Protein AF-A0A2D6XJ42-F1 (afdb_monomer)

Sequence (208 aa):
VGSDSIPLHRYNFSQRNNGSLYSVARRMRYHIQGSTLRINPKPSTNDTITVWYVPSPKKFLEKTVTAITRGSSTMWTVGENHGFVVGDTITGTGFLPAADYDVDQTISAVGAATVTTDLDSSGLSDPTTFGSVESRFNFFSGWDSFVIVTAATDCLVKEEADITALTMEKEQLRARITAVSEMRDLGEPVTVTDVSSYYTGFNYFNYL

pLDDT: mean 79.21, std 16.3, range [38.97, 97.38]

Secondary structure (DSSP, 8-state):
------PPEEP-GGGGGGGGG--SGGG-EEEEETTEEEEESPPPTT--------PPPPPP-EEE--EEE-SSSEEEE--TT----TT-EEEEE--BS-GGG-SEEEEEEE-SSEEEES---TTSPPPSB--EEEE----TTSHHHHHHHHHHHHHHHHTT---HHHHHHHHHHHHHHHHHHHTTSTTS-S------------------

Nearest PDB structures (foldseek):
  7sol-assembly2_C  TM=8.141E-01  e=7.356E-04  Homo sapiens
  4nnj-assembly1_C  TM=7.845E-01  e=6.726E-03  Saccharomyces cerevisiae S288C
  7pvn-assembly2_B  TM=8.077E-01  e=1.520E-02  Homo sapiens
  6zhu-assembly2_E  TM=4.832E-01  e=2.976E-03  Saccharomyces cerevisiae
  7k5j-assembly6_U  TM=4.739E-01  e=5.648E-03  Saccharomyces cerevisiae S288C

Radius of gyration: 27.59 Å; Cα contacts (8 Å, |Δi|>4): 269; chains: 1; bounding box: 68×49×84 Å

Foldseek 3Di:
DDPDDADAAADDPVCVVVLVVPPDPNSKHWDDDPPDIDIGPDDDPPDDDDDDDDDDWDDKFKFWFDDWDAAQKIKTQGAAPRVDDFQWWKAFDDFPPFCVRRDIWGFHDDDRRMTITNDHCVVTDHGPDTTMIITDGPDPQCVVVLVVLVVVLVVCVVVVHDSVVSVVVNVVSVVSVVVVVVVVPPNDDPDDDDDPDDDDDDDDDDDD

Solvent-accessible surface area (backbone atoms only — not comparable to full-atom values): 12933 Å² total; per-residue (Å²): 131,85,87,77,81,76,86,70,46,75,63,56,78,90,48,64,87,49,55,88,76,34,87,47,79,90,54,29,24,33,45,77,58,90,97,39,82,46,53,45,43,75,76,57,97,84,61,84,83,88,81,90,80,80,80,77,84,77,77,83,41,75,34,59,38,79,47,76,46,71,24,79,37,27,35,38,30,44,47,66,85,62,81,78,53,66,70,42,45,32,28,35,40,75,29,32,88,34,53,86,55,49,40,83,34,40,27,72,40,68,58,71,34,34,40,28,26,62,42,64,33,67,88,54,74,84,54,82,37,73,24,33,42,33,51,55,89,81,49,82,77,58,52,50,59,46,52,52,44,48,54,52,44,59,51,35,58,74,69,72,47,93,49,67,71,51,54,52,50,42,50,53,47,49,52,53,43,49,58,59,50,57,72,65,63,74,81,63,84,91,74,87,78,84,84,88,81,87,87,84,74,90,75,92,75,90,79,135

Mean predicted aligned error: 15.43 Å

Structure (mmCIF, N/CA/C/O backbone):
data_AF-A0A2D6XJ42-F1
#
_entry.id   AF-A0A2D6XJ42-F1
#
loop_
_atom_site.group_PDB
_atom_site.id
_atom_site.type_symbol
_atom_site.label_atom_id
_atom_site.label_alt_id
_atom_site.label_comp_id
_atom_site.label_asym_id
_atom_site.label_entity_id
_atom_site.label_seq_id
_atom_site.pdbx_PDB_ins_code
_atom_site.Cartn_x
_atom_site.Cartn_y
_atom_site.Cartn_z
_atom_site.occupancy
_atom_site.B_iso_or_equiv
_atom_site.auth_seq_id
_atom_site.auth_comp_id
_atom_site.auth_asym_id
_atom_site.auth_atom_id
_atom_site.pdbx_PDB_model_num
ATOM 1 N N . VAL A 1 1 ? 35.082 -1.885 -13.153 1.00 38.97 1 VAL A N 1
ATOM 2 C CA . VAL A 1 1 ? 34.369 -1.855 -14.450 1.00 38.97 1 VAL A CA 1
ATOM 3 C C . VAL A 1 1 ? 33.050 -1.159 -14.186 1.00 38.97 1 VAL A C 1
ATOM 5 O O . VAL A 1 1 ? 32.301 -1.662 -13.360 1.00 38.97 1 VAL A O 1
ATOM 8 N N . GLY A 1 2 ? 32.860 0.050 -14.720 1.00 45.53 2 GLY A N 1
ATOM 9 C CA . GLY A 1 2 ? 31.681 0.871 -14.432 1.00 45.53 2 GLY A CA 1
ATOM 10 C C . GLY A 1 2 ? 30.416 0.159 -14.894 1.00 45.53 2 GLY A C 1
ATOM 11 O O . GLY A 1 2 ? 30.344 -0.302 -16.032 1.00 45.53 2 GLY A O 1
ATOM 12 N N . SER A 1 3 ? 29.457 -0.004 -13.990 1.00 55.59 3 SER A N 1
ATOM 13 C CA . SER A 1 3 ? 28.131 -0.542 -14.279 1.00 55.59 3 SER A CA 1
ATOM 14 C C . SER A 1 3 ? 27.299 0.529 -14.985 1.00 55.59 3 SER A C 1
ATOM 16 O O . SER A 1 3 ? 26.382 1.104 -14.398 1.00 55.59 3 SER A O 1
ATOM 18 N N . ASP A 1 4 ? 27.663 0.837 -16.227 1.00 67.88 4 ASP A N 1
ATOM 19 C CA . ASP A 1 4 ? 26.951 1.814 -17.044 1.00 67.88 4 ASP A CA 1
ATOM 20 C C . ASP A 1 4 ? 25.588 1.230 -17.433 1.00 67.88 4 ASP A C 1
ATOM 22 O O . ASP A 1 4 ? 25.479 0.327 -18.266 1.00 67.88 4 ASP A O 1
ATOM 26 N N . SER A 1 5 ? 24.533 1.726 -16.788 1.00 72.81 5 SER A N 1
ATOM 27 C CA . SER A 1 5 ? 23.154 1.402 -17.154 1.00 72.81 5 SER A CA 1
ATOM 28 C C . SER A 1 5 ? 22.807 2.099 -18.468 1.00 72.81 5 SER A C 1
ATOM 30 O O . SER A 1 5 ? 23.017 3.301 -18.611 1.00 72.81 5 SER A O 1
ATOM 32 N N . ILE A 1 6 ? 22.272 1.355 -19.436 1.00 77.94 6 ILE A N 1
ATOM 33 C CA . ILE A 1 6 ? 21.886 1.896 -20.745 1.00 77.94 6 ILE A CA 1
ATOM 34 C C . ILE A 1 6 ? 20.357 2.008 -20.791 1.00 77.94 6 ILE A C 1
ATOM 36 O O . ILE A 1 6 ? 19.685 0.989 -20.597 1.00 77.94 6 ILE A O 1
ATOM 40 N N . PRO A 1 7 ? 19.779 3.192 -21.071 1.00 82.31 7 PRO A N 1
ATOM 41 C CA . PRO A 1 7 ? 18.335 3.326 -21.201 1.00 82.31 7 PRO A CA 1
ATOM 42 C C . PRO A 1 7 ? 17.834 2.539 -22.417 1.00 82.31 7 PRO A C 1
ATOM 44 O O . PRO A 1 7 ? 18.385 2.623 -23.517 1.00 82.31 7 PRO A O 1
ATOM 47 N N . LEU A 1 8 ? 16.770 1.758 -22.225 1.00 82.50 8 LEU A N 1
ATOM 48 C CA . LEU A 1 8 ? 16.124 1.023 -23.310 1.00 82.50 8 LEU A CA 1
ATOM 49 C C . LEU A 1 8 ? 15.053 1.883 -23.975 1.00 82.50 8 LEU A C 1
ATOM 51 O O . LEU A 1 8 ? 14.265 2.547 -23.309 1.00 82.50 8 LEU A O 1
ATOM 55 N N . HIS A 1 9 ? 14.962 1.803 -25.301 1.00 83.31 9 HIS A N 1
ATOM 56 C CA . HIS A 1 9 ? 13.904 2.482 -26.046 1.00 83.31 9 HIS A CA 1
ATOM 57 C C . HIS A 1 9 ? 12.661 1.603 -26.195 1.00 83.31 9 HIS A C 1
ATOM 59 O O . HIS A 1 9 ? 12.741 0.371 -26.267 1.00 83.31 9 HIS A O 1
ATOM 65 N N . ARG A 1 10 ? 11.498 2.245 -26.323 1.00 83.94 10 ARG A N 1
ATOM 66 C CA . ARG A 1 10 ? 10.246 1.554 -26.630 1.00 83.94 10 ARG A CA 1
ATOM 67 C C . ARG A 1 10 ? 10.283 0.975 -28.049 1.00 83.94 10 ARG A C 1
ATOM 69 O O . ARG A 1 10 ? 10.791 1.592 -28.982 1.00 83.94 10 ARG A O 1
ATOM 76 N N . TYR A 1 11 ? 9.728 -0.217 -28.215 1.00 82.06 11 TYR A N 1
ATOM 77 C CA . TYR A 1 11 ? 9.582 -0.885 -29.503 1.00 82.06 11 TYR A CA 1
ATOM 78 C C . TYR A 1 11 ? 8.591 -0.146 -30.417 1.00 82.06 11 TYR A C 1
ATOM 80 O O . TYR A 1 11 ? 7.488 0.198 -29.987 1.00 82.06 11 TYR A O 1
ATOM 88 N N . ASN A 1 12 ? 8.957 0.024 -31.692 1.00 78.69 12 ASN A N 1
ATOM 89 C CA . ASN A 1 12 ? 8.083 0.547 -32.743 1.00 78.69 12 ASN A CA 1
ATOM 90 C C . ASN A 1 12 ? 7.715 -0.569 -33.738 1.00 78.69 12 ASN A C 1
ATOM 92 O O . ASN A 1 12 ? 8.566 -1.366 -34.133 1.00 78.69 12 ASN A O 1
ATOM 96 N N . PHE A 1 13 ? 6.453 -0.617 -34.172 1.00 69.62 13 PHE A N 1
ATOM 97 C CA . PHE A 1 13 ? 5.953 -1.627 -35.109 1.00 69.62 13 PHE A CA 1
ATOM 98 C C . PHE A 1 13 ? 6.659 -1.578 -36.474 1.00 69.62 13 PHE A C 1
ATOM 100 O O . PHE A 1 13 ? 6.844 -2.617 -37.105 1.00 69.62 13 PHE A O 1
ATOM 107 N N . SER A 1 14 ? 7.145 -0.405 -36.898 1.00 74.81 14 SER A N 1
ATOM 108 C CA . SER A 1 14 ? 7.956 -0.261 -38.119 1.00 74.81 14 SER A CA 1
ATOM 109 C C . SER A 1 14 ? 9.277 -1.046 -38.077 1.00 74.81 14 SER A C 1
ATOM 111 O O . SER A 1 14 ? 9.853 -1.344 -39.118 1.00 74.81 14 SER A O 1
ATOM 113 N N . GLN A 1 15 ? 9.745 -1.441 -36.887 1.00 68.75 15 GLN A N 1
ATOM 114 C CA . GLN A 1 15 ? 10.995 -2.176 -36.668 1.00 68.75 15 GLN A CA 1
ATOM 115 C C . GLN A 1 15 ? 10.785 -3.696 -36.555 1.00 68.75 15 GLN A C 1
ATOM 117 O O . GLN A 1 15 ? 11.699 -4.420 -36.160 1.00 68.75 15 GLN A O 1
ATOM 122 N N . ARG A 1 16 ? 9.596 -4.208 -36.912 1.00 64.38 16 ARG A N 1
ATOM 123 C CA . ARG A 1 16 ? 9.224 -5.630 -36.779 1.00 64.38 16 ARG A CA 1
ATOM 124 C C . ARG A 1 16 ? 10.217 -6.598 -37.418 1.00 64.38 16 ARG A C 1
ATOM 126 O O . ARG A 1 16 ? 10.537 -7.608 -36.799 1.00 64.38 16 ARG A O 1
ATOM 133 N N . ASN A 1 17 ? 10.757 -6.252 -38.583 1.00 65.44 17 ASN A N 1
ATOM 134 C CA . ASN A 1 17 ? 11.708 -7.098 -39.312 1.00 65.44 17 ASN A CA 1
ATOM 135 C C . ASN A 1 17 ? 13.172 -6.875 -38.902 1.00 65.44 17 ASN A C 1
ATOM 137 O O . ASN A 1 17 ? 14.062 -7.547 -39.407 1.00 65.44 17 ASN A O 1
ATOM 141 N N . ASN A 1 18 ? 13.431 -5.951 -37.975 1.00 63.25 18 ASN A N 1
ATOM 142 C CA . ASN A 1 18 ? 14.777 -5.594 -37.530 1.00 63.25 18 ASN A CA 1
ATOM 143 C C . ASN A 1 18 ? 15.198 -6.357 -36.256 1.00 63.25 18 ASN A C 1
ATOM 145 O O . ASN A 1 18 ? 16.330 -6.237 -35.796 1.00 63.25 18 ASN A O 1
ATOM 149 N N . GLY A 1 19 ? 14.290 -7.163 -35.686 1.00 55.91 19 GLY A N 1
ATOM 150 C CA . GLY A 1 19 ? 14.477 -7.864 -34.411 1.00 55.91 19 GLY A CA 1
ATOM 151 C C . GLY A 1 19 ? 15.677 -8.815 -34.368 1.00 55.91 19 GLY A C 1
ATOM 152 O O . GLY A 1 19 ? 16.277 -8.981 -33.314 1.00 55.91 19 GLY A O 1
ATOM 153 N N . SER A 1 20 ? 16.074 -9.381 -35.513 1.00 55.56 20 SER A N 1
ATOM 154 C CA . SER A 1 20 ? 17.236 -10.277 -35.615 1.00 55.56 20 SER A CA 1
ATOM 155 C C . SER A 1 20 ? 18.586 -9.545 -35.689 1.00 55.56 20 SER A C 1
ATOM 157 O O . SER A 1 20 ? 19.626 -10.196 -35.630 1.00 55.56 20 SER A O 1
ATOM 159 N N . LEU A 1 21 ? 18.593 -8.213 -35.840 1.00 55.47 21 LEU A N 1
ATOM 160 C CA . LEU A 1 21 ? 19.805 -7.386 -35.990 1.00 55.47 21 LEU A CA 1
ATOM 161 C C . LEU A 1 21 ? 20.212 -6.675 -34.687 1.00 55.47 21 LEU A C 1
ATOM 163 O O . LEU A 1 21 ? 21.213 -5.950 -34.618 1.00 55.47 21 LEU A O 1
ATOM 167 N N . TYR A 1 22 ? 19.433 -6.885 -33.631 1.00 60.81 22 TYR A N 1
ATOM 168 C CA . TYR A 1 22 ? 19.675 -6.358 -32.302 1.00 60.81 22 TYR A CA 1
ATOM 169 C C . TYR A 1 22 ? 20.431 -7.417 -31.492 1.00 60.81 22 TYR A C 1
ATOM 171 O O . TYR A 1 22 ? 19.820 -8.289 -30.897 1.00 60.81 22 TYR A O 1
ATOM 179 N N . SER A 1 23 ? 21.766 -7.376 -31.507 1.00 58.78 23 SER A N 1
ATOM 180 C CA . SER A 1 23 ? 22.633 -8.333 -30.789 1.00 58.78 23 SER A CA 1
ATOM 181 C C . SER A 1 23 ? 23.326 -7.746 -29.553 1.00 58.78 23 SER A C 1
ATOM 183 O O . SER A 1 23 ? 24.077 -8.440 -28.878 1.00 58.78 23 SER A O 1
ATOM 185 N N . VAL A 1 24 ? 23.101 -6.461 -29.261 1.00 65.00 24 VAL A N 1
ATOM 186 C CA . VAL A 1 24 ? 23.771 -5.723 -28.180 1.00 65.00 24 VAL A CA 1
ATOM 187 C C . VAL A 1 24 ? 22.763 -4.930 -27.353 1.00 65.00 24 VAL A C 1
ATOM 189 O O . VAL A 1 24 ? 21.780 -4.424 -27.901 1.00 65.00 24 VAL A O 1
ATOM 192 N N . ALA A 1 25 ? 23.049 -4.750 -26.059 1.00 62.47 25 ALA A N 1
ATOM 193 C CA . ALA A 1 25 ? 22.169 -4.081 -25.093 1.00 62.47 25 ALA A CA 1
ATOM 194 C C . ALA A 1 25 ? 21.640 -2.712 -25.565 1.00 62.47 25 ALA A C 1
ATOM 196 O O . ALA A 1 25 ? 20.454 -2.423 -25.443 1.00 62.47 25 ALA A O 1
ATOM 197 N N . ARG A 1 26 ? 22.480 -1.908 -26.238 1.00 65.88 26 ARG A N 1
ATOM 198 C CA . ARG A 1 26 ? 22.110 -0.591 -26.811 1.00 65.88 26 ARG A CA 1
ATOM 199 C C . ARG A 1 26 ? 20.969 -0.639 -27.835 1.00 65.88 26 ARG A C 1
ATOM 201 O O . ARG A 1 26 ? 20.314 0.364 -28.118 1.00 65.88 26 ARG A O 1
ATOM 208 N N . ARG A 1 27 ? 20.754 -1.796 -28.453 1.00 72.31 27 ARG A N 1
ATOM 209 C CA . ARG A 1 27 ? 19.743 -1.996 -29.493 1.00 72.31 27 ARG A CA 1
ATOM 210 C C . ARG A 1 27 ? 18.517 -2.752 -28.990 1.00 72.31 27 ARG A C 1
ATOM 212 O O . ARG A 1 27 ? 17.561 -2.888 -29.747 1.00 72.31 27 ARG A O 1
ATOM 219 N N . MET A 1 28 ? 18.517 -3.186 -27.730 1.00 79.69 28 MET A N 1
ATOM 220 C CA . MET A 1 28 ? 17.350 -3.809 -27.121 1.00 79.69 28 MET A CA 1
ATOM 221 C C . MET A 1 28 ? 16.203 -2.802 -27.039 1.00 79.69 28 MET A C 1
ATOM 223 O O . MET A 1 28 ? 16.394 -1.585 -26.911 1.00 79.69 28 MET A O 1
ATOM 227 N N . ARG A 1 29 ? 14.988 -3.319 -27.179 1.00 84.25 29 ARG A N 1
ATOM 228 C CA . ARG A 1 29 ? 13.753 -2.547 -27.102 1.00 84.25 29 ARG A CA 1
ATOM 229 C C . ARG A 1 29 ? 12.802 -3.219 -26.139 1.00 84.25 29 ARG A C 1
ATOM 231 O O . ARG A 1 29 ? 12.735 -4.445 -26.104 1.00 84.25 29 ARG A O 1
ATOM 238 N N . TYR A 1 30 ? 12.035 -2.424 -25.409 1.00 87.94 30 TYR A N 1
ATOM 239 C CA . TYR A 1 30 ? 10.970 -2.941 -24.561 1.00 87.94 30 TYR A CA 1
ATOM 240 C C . TYR A 1 30 ? 9.596 -2.606 -25.142 1.00 87.94 30 TYR A C 1
ATOM 242 O O . TYR A 1 30 ? 9.404 -1.583 -25.802 1.00 87.94 30 TYR A O 1
ATOM 250 N N . HIS A 1 31 ? 8.609 -3.449 -24.879 1.00 86.69 31 HIS A N 1
ATOM 251 C CA . HIS A 1 31 ? 7.211 -3.050 -24.957 1.00 86.69 31 HIS A CA 1
ATOM 252 C C . HIS A 1 31 ? 6.422 -3.624 -23.793 1.00 86.69 31 HIS A C 1
ATOM 254 O O . HIS A 1 31 ? 6.813 -4.610 -23.170 1.00 86.69 31 HIS A O 1
ATOM 260 N N . ILE A 1 32 ? 5.281 -3.001 -23.540 1.00 87.06 32 ILE A N 1
ATOM 261 C CA . ILE A 1 32 ? 4.295 -3.474 -22.582 1.00 87.06 32 ILE A CA 1
ATOM 262 C C . ILE A 1 32 ? 3.142 -4.055 -23.401 1.00 87.06 32 ILE A C 1
ATOM 264 O O . ILE A 1 32 ? 2.587 -3.372 -24.264 1.00 87.06 32 ILE A O 1
ATOM 268 N N . GLN A 1 33 ? 2.830 -5.329 -23.177 1.00 82.75 33 GLN A N 1
ATOM 269 C CA . GLN A 1 33 ? 1.707 -6.036 -23.792 1.00 82.75 33 GLN A CA 1
ATOM 270 C C . GLN A 1 33 ? 0.827 -6.603 -22.681 1.00 82.75 33 GLN A C 1
ATOM 272 O O . GLN A 1 33 ? 1.200 -7.577 -22.021 1.00 82.75 33 GLN A O 1
ATOM 277 N N . GLY A 1 34 ? -0.328 -5.971 -22.459 1.00 82.94 34 GLY A N 1
ATOM 278 C CA . GLY A 1 34 ? -1.188 -6.279 -21.317 1.00 82.94 34 GLY A CA 1
ATOM 279 C C . GLY A 1 34 ? -0.422 -6.116 -20.003 1.00 82.94 34 GLY A C 1
ATOM 280 O O . GLY A 1 34 ? 0.140 -5.057 -19.741 1.00 82.94 34 GLY A O 1
ATOM 281 N N . SER A 1 35 ? -0.356 -7.191 -19.218 1.00 79.81 35 SER A N 1
ATOM 282 C CA . SER A 1 35 ? 0.364 -7.273 -17.941 1.00 79.81 35 SER A CA 1
ATOM 283 C C . SER A 1 35 ? 1.828 -7.721 -18.064 1.00 79.81 35 SER A C 1
ATOM 285 O O . SER A 1 35 ? 2.464 -8.001 -17.052 1.00 79.81 35 SER A O 1
ATOM 287 N N . THR A 1 36 ? 2.383 -7.818 -19.279 1.00 83.38 36 THR A N 1
ATOM 288 C CA . THR A 1 36 ? 3.752 -8.318 -19.491 1.00 83.38 36 THR A CA 1
ATOM 289 C C . THR A 1 36 ? 4.685 -7.247 -20.050 1.00 83.38 36 THR A C 1
ATOM 291 O O . THR A 1 36 ? 4.386 -6.605 -21.060 1.00 83.38 36 THR A O 1
ATOM 294 N N . LEU A 1 37 ? 5.849 -7.086 -19.411 1.00 86.81 37 LEU A N 1
ATOM 295 C CA . LEU A 1 37 ? 7.001 -6.393 -19.983 1.00 86.81 37 LEU A CA 1
ATOM 296 C C . LEU A 1 37 ? 7.760 -7.394 -20.852 1.00 86.81 37 LEU A C 1
ATOM 298 O O . LEU A 1 37 ? 8.234 -8.415 -20.354 1.00 86.81 37 LEU A O 1
ATOM 302 N N . ARG A 1 38 ? 7.885 -7.114 -22.148 1.00 86.12 38 ARG A N 1
ATOM 303 C CA . ARG A 1 38 ? 8.727 -7.919 -23.034 1.00 86.12 38 ARG A CA 1
ATOM 304 C C . ARG A 1 38 ? 9.878 -7.092 -23.554 1.00 86.12 38 ARG A C 1
ATOM 306 O O . ARG A 1 38 ? 9.726 -5.911 -23.863 1.00 86.12 38 ARG A O 1
ATOM 313 N N . ILE A 1 39 ? 11.013 -7.758 -23.686 1.00 85.50 39 ILE A N 1
ATOM 314 C CA . ILE A 1 39 ? 12.256 -7.174 -24.159 1.00 85.50 39 ILE A CA 1
ATOM 315 C C . ILE A 1 39 ? 12.699 -7.962 -25.389 1.00 85.50 39 ILE A C 1
ATOM 317 O O . ILE A 1 39 ? 12.618 -9.192 -25.408 1.00 85.50 39 ILE A O 1
ATOM 321 N N . ASN A 1 40 ? 13.093 -7.242 -26.437 1.00 79.88 40 ASN A N 1
ATOM 322 C CA . ASN A 1 40 ? 13.506 -7.803 -27.714 1.00 79.88 40 ASN A CA 1
ATOM 323 C C . ASN A 1 40 ? 14.878 -7.231 -28.123 1.00 79.88 40 ASN A C 1
ATOM 325 O O . ASN A 1 40 ? 14.985 -6.005 -28.251 1.00 79.88 40 ASN A O 1
ATOM 329 N N . PRO A 1 41 ? 15.905 -8.074 -28.343 1.00 78.69 41 PRO A N 1
ATOM 330 C CA . PRO A 1 41 ? 15.935 -9.534 -28.143 1.00 78.69 41 PRO A CA 1
ATOM 331 C C . PRO A 1 41 ? 15.749 -9.938 -26.674 1.00 78.69 41 PRO A C 1
ATOM 333 O O . PRO A 1 41 ? 15.838 -9.101 -25.774 1.00 78.69 41 PRO A O 1
ATOM 336 N N . LYS A 1 42 ? 15.500 -11.233 -26.436 1.00 81.31 42 LYS A N 1
ATOM 337 C CA . LYS A 1 42 ? 15.474 -11.796 -25.082 1.00 81.31 42 LYS A CA 1
ATOM 338 C C . LYS A 1 42 ? 16.830 -11.519 -24.397 1.00 81.31 42 LYS A C 1
ATOM 340 O O . LYS A 1 42 ? 17.850 -11.874 -24.986 1.00 81.31 42 LYS A O 1
ATOM 345 N N . PRO A 1 43 ? 16.843 -10.935 -23.188 1.00 82.06 43 PRO A N 1
ATOM 346 C CA . PRO A 1 43 ? 18.067 -10.726 -22.419 1.00 82.06 43 PRO A CA 1
ATOM 347 C C . PRO A 1 43 ? 18.809 -12.038 -22.137 1.00 82.06 43 PRO A C 1
ATOM 349 O O . PRO A 1 43 ? 18.186 -13.098 -21.993 1.00 82.06 43 PRO A O 1
ATOM 352 N N . SER A 1 44 ? 20.134 -11.961 -22.035 1.00 80.00 44 SER A N 1
ATOM 353 C CA . SER A 1 44 ? 20.973 -13.055 -21.548 1.00 80.00 44 SER A CA 1
ATOM 354 C C . SER A 1 44 ? 20.780 -13.262 -20.039 1.00 80.00 44 SER A C 1
ATOM 356 O O . SER A 1 44 ? 20.309 -12.373 -19.334 1.00 80.00 44 SER A O 1
ATOM 358 N N . THR A 1 45 ? 21.168 -14.426 -19.511 1.00 79.56 45 THR A N 1
ATOM 359 C CA . THR A 1 45 ? 21.091 -14.714 -18.064 1.00 79.56 45 THR A CA 1
ATOM 360 C C . THR A 1 45 ? 21.963 -13.779 -17.214 1.00 79.56 45 THR A C 1
ATOM 362 O O . THR A 1 45 ? 21.715 -13.643 -16.021 1.00 79.56 45 THR A O 1
ATOM 365 N N . ASN A 1 46 ? 22.953 -13.116 -17.820 1.00 81.19 46 ASN A N 1
ATOM 366 C CA . ASN A 1 46 ? 23.866 -12.198 -17.138 1.00 81.19 46 ASN A CA 1
ATOM 367 C C . ASN A 1 46 ? 23.470 -10.721 -17.308 1.00 81.19 46 ASN A C 1
ATOM 369 O O . ASN A 1 46 ? 24.153 -9.848 -16.774 1.00 81.19 46 ASN A O 1
ATOM 373 N N . ASP A 1 47 ? 22.404 -10.426 -18.057 1.00 77.69 47 ASP A N 1
ATOM 374 C CA . ASP A 1 47 ? 21.943 -9.055 -18.257 1.00 77.69 47 ASP A CA 1
ATOM 375 C C . ASP A 1 47 ? 21.110 -8.613 -17.045 1.00 77.69 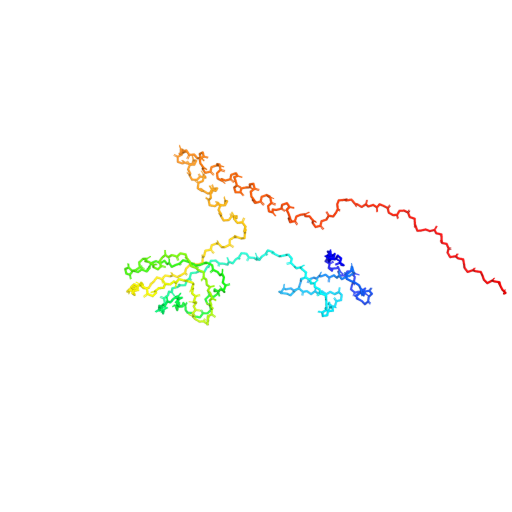47 ASP A C 1
ATOM 377 O O . ASP A 1 47 ? 20.052 -9.178 -16.758 1.00 77.69 47 ASP A O 1
ATOM 381 N N . THR A 1 48 ? 21.552 -7.563 -16.353 1.00 81.75 48 THR A N 1
ATOM 382 C CA . THR A 1 48 ? 20.772 -6.927 -15.283 1.00 81.75 48 THR A CA 1
ATOM 383 C C . THR A 1 48 ? 19.877 -5.842 -15.869 1.00 81.75 48 THR A C 1
ATOM 385 O O . THR A 1 48 ? 20.351 -4.943 -16.564 1.00 81.75 48 THR A O 1
ATOM 388 N N . ILE A 1 49 ? 18.580 -5.898 -15.567 1.00 83.00 49 ILE A N 1
ATOM 389 C CA . ILE A 1 49 ? 17.597 -4.907 -16.013 1.00 83.00 49 ILE A CA 1
ATOM 390 C C . ILE A 1 49 ? 17.061 -4.162 -14.798 1.00 83.00 49 ILE A C 1
ATOM 392 O O . ILE A 1 49 ? 16.477 -4.766 -13.901 1.00 83.00 49 ILE A O 1
ATOM 396 N N . THR A 1 50 ? 17.199 -2.840 -14.814 1.00 84.06 50 THR A N 1
ATOM 397 C CA . THR A 1 50 ? 16.598 -1.955 -13.814 1.00 84.06 50 THR A CA 1
ATOM 398 C C . THR A 1 50 ? 15.303 -1.379 -14.370 1.00 84.06 50 THR A C 1
ATOM 400 O O . THR A 1 50 ? 15.310 -0.714 -15.405 1.00 84.06 50 THR A O 1
ATOM 403 N N . VAL A 1 51 ? 14.184 -1.628 -13.687 1.00 83.56 51 VAL A N 1
ATOM 404 C CA . VAL A 1 51 ? 12.870 -1.090 -14.062 1.00 83.56 51 VAL A CA 1
ATOM 405 C C . VAL A 1 51 ? 12.429 -0.077 -13.019 1.00 83.56 51 VAL A C 1
ATOM 407 O O . VAL A 1 51 ? 12.201 -0.424 -11.864 1.00 83.56 51 VAL A O 1
ATOM 410 N N . TRP A 1 52 ? 12.251 1.165 -13.454 1.00 79.88 52 TRP A N 1
ATOM 411 C CA . TRP A 1 52 ? 11.610 2.204 -12.659 1.00 79.88 52 TRP A CA 1
ATOM 412 C C . TRP A 1 52 ? 10.132 2.239 -13.028 1.00 79.88 52 TRP A C 1
ATOM 414 O O . TRP A 1 52 ? 9.783 2.526 -14.172 1.00 79.88 52 TRP A O 1
ATOM 424 N N . TYR A 1 53 ? 9.258 1.921 -12.078 1.00 77.69 53 TYR A N 1
ATOM 425 C CA . TYR A 1 53 ? 7.816 1.960 -12.292 1.00 77.69 53 TYR A CA 1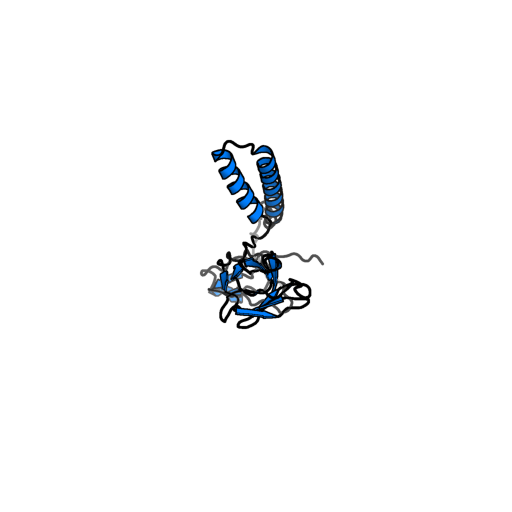
ATOM 426 C C . TYR A 1 53 ? 7.113 2.589 -11.096 1.00 77.69 53 TYR A C 1
ATOM 428 O O . TYR A 1 53 ? 7.603 2.547 -9.970 1.00 77.69 53 TYR A O 1
ATOM 436 N N . VAL A 1 54 ? 5.954 3.182 -11.366 1.00 72.81 54 VAL A N 1
ATOM 437 C CA . VAL A 1 54 ? 5.015 3.613 -10.334 1.00 72.81 54 VAL A CA 1
ATOM 438 C C . VAL A 1 54 ? 3.841 2.639 -10.394 1.00 72.81 54 VAL A C 1
ATOM 440 O O . VAL A 1 54 ? 3.216 2.537 -11.455 1.00 72.81 54 VAL A O 1
ATOM 443 N N . PRO A 1 55 ? 3.562 1.872 -9.328 1.00 70.00 55 PRO A N 1
ATOM 444 C CA . PRO A 1 55 ? 2.406 0.988 -9.312 1.00 70.00 55 PRO A CA 1
ATOM 445 C C . PRO A 1 55 ? 1.117 1.807 -9.421 1.00 70.00 55 PRO A C 1
ATOM 447 O O . PRO A 1 55 ? 1.032 2.932 -8.927 1.00 70.00 55 PRO A O 1
ATOM 450 N N . SER A 1 56 ? 0.095 1.243 -10.068 1.00 71.00 56 SER A N 1
ATOM 451 C CA . SER A 1 56 ? -1.240 1.840 -10.039 1.00 71.00 56 SER A CA 1
ATOM 452 C C . SER A 1 56 ? -1.746 1.898 -8.594 1.00 71.00 56 SER A C 1
ATOM 454 O O . SER A 1 56 ? -1.538 0.921 -7.865 1.00 71.00 56 SER A O 1
ATOM 456 N N . PRO A 1 57 ? -2.441 2.974 -8.186 1.00 66.44 57 PRO A N 1
ATOM 457 C CA . PRO A 1 57 ? -3.008 3.057 -6.849 1.00 66.44 57 PRO A CA 1
ATOM 458 C C . PRO A 1 57 ? -3.930 1.862 -6.604 1.00 66.44 57 PRO A C 1
ATOM 460 O O . PRO A 1 57 ? -4.758 1.502 -7.449 1.00 66.44 57 PRO A O 1
ATOM 463 N N . LYS A 1 58 ? -3.750 1.218 -5.451 1.00 69.50 58 LYS A N 1
ATOM 464 C CA . LYS A 1 58 ? -4.587 0.098 -5.039 1.00 69.50 58 LYS A CA 1
ATOM 465 C C . LYS A 1 58 ? -5.966 0.626 -4.642 1.00 69.50 58 LYS A C 1
ATOM 467 O O . LYS A 1 58 ? -6.089 1.732 -4.121 1.00 69.50 58 LYS A O 1
ATOM 472 N N . LYS A 1 59 ? -7.015 -0.149 -4.924 1.00 76.69 59 LYS A N 1
ATOM 473 C CA . LYS A 1 59 ? -8.366 0.179 -4.453 1.00 76.69 59 LYS A CA 1
ATOM 474 C C . LYS A 1 59 ? -8.413 0.105 -2.932 1.00 76.69 59 LYS A C 1
ATOM 476 O O . LYS A 1 59 ? -7.749 -0.753 -2.356 1.00 76.69 59 LYS A O 1
ATOM 481 N N . PHE A 1 60 ? -9.257 0.939 -2.330 1.00 83.56 60 PHE A N 1
ATOM 482 C CA . PHE A 1 60 ? -9.616 0.785 -0.928 1.00 83.56 60 PHE A CA 1
ATOM 483 C C . PHE A 1 60 ? -10.294 -0.553 -0.702 1.00 83.56 60 PHE A C 1
ATOM 485 O O . PHE A 1 60 ? -11.213 -0.933 -1.432 1.00 83.56 60 PHE A O 1
ATOM 492 N N . LEU A 1 61 ? -9.791 -1.264 0.293 1.00 89.75 61 LEU A N 1
ATOM 493 C CA . LEU A 1 61 ? -10.302 -2.534 0.745 1.00 89.75 61 LEU A CA 1
ATOM 494 C C . LEU A 1 61 ? -10.740 -2.359 2.188 1.00 89.75 61 LEU A C 1
ATOM 496 O O . LEU A 1 61 ? -9.956 -1.948 3.035 1.00 89.75 61 LEU A O 1
ATOM 500 N N . GLU A 1 62 ? -11.983 -2.719 2.444 1.00 93.31 62 GLU A N 1
ATOM 501 C CA . GLU A 1 62 ? -12.506 -2.930 3.780 1.00 93.31 62 GLU A CA 1
ATOM 502 C C . GLU A 1 62 ? -12.946 -4.387 3.860 1.00 93.31 62 GLU A C 1
ATOM 504 O O . GLU A 1 62 ? -13.562 -4.918 2.921 1.00 93.31 62 GLU A O 1
ATOM 509 N N . LYS A 1 63 ? -12.591 -5.056 4.956 1.00 95.00 63 LYS A N 1
ATOM 510 C CA . LYS A 1 63 ? -13.036 -6.419 5.228 1.00 95.00 63 LYS A CA 1
ATOM 511 C C . LYS A 1 63 ? -13.444 -6.571 6.678 1.00 95.00 63 LYS A C 1
ATOM 513 O O . LYS A 1 63 ? -12.638 -6.337 7.571 1.00 95.00 63 LYS A O 1
ATOM 518 N N . THR A 1 64 ? -14.665 -7.046 6.887 1.00 94.75 64 THR A N 1
ATOM 519 C CA . THR A 1 64 ? -15.145 -7.447 8.206 1.00 94.75 64 THR A CA 1
ATOM 520 C C . THR A 1 64 ? -14.332 -8.628 8.715 1.00 94.75 64 THR A C 1
ATOM 522 O O . THR A 1 64 ? -14.121 -9.611 8.000 1.00 94.75 64 THR A O 1
ATOM 525 N N . VAL A 1 65 ? -13.889 -8.532 9.961 1.00 96.31 65 VAL A N 1
ATOM 526 C CA . VAL A 1 65 ? -13.168 -9.602 10.636 1.00 96.31 65 VAL A CA 1
ATOM 527 C C . VAL A 1 65 ? -14.169 -10.554 11.278 1.00 96.31 65 VAL A C 1
ATOM 529 O O . VAL A 1 65 ? -15.132 -10.132 11.908 1.00 96.31 65 VAL A O 1
ATOM 532 N N . THR A 1 66 ? -13.948 -11.857 11.129 1.00 95.06 66 THR A N 1
ATOM 533 C CA . THR A 1 66 ? -14.810 -12.889 11.731 1.00 95.06 66 THR A CA 1
ATOM 534 C C . THR A 1 66 ? -14.130 -13.664 12.854 1.00 95.06 66 THR A C 1
ATOM 536 O O . THR A 1 66 ? -14.805 -14.345 13.619 1.00 95.06 66 THR A O 1
ATOM 539 N N . ALA A 1 67 ? -12.801 -13.602 12.934 1.00 94.44 67 ALA A N 1
ATOM 540 C CA . ALA A 1 67 ? -12.013 -14.201 14.005 1.00 94.44 67 ALA A CA 1
ATOM 541 C C . ALA A 1 67 ? -10.615 -13.577 14.061 1.00 94.44 67 ALA A C 1
ATOM 543 O O . ALA A 1 67 ? -10.066 -13.173 13.031 1.00 94.44 67 ALA A O 1
ATOM 544 N N . ILE A 1 68 ? -10.025 -13.568 15.256 1.00 94.50 68 ILE A N 1
ATOM 545 C CA . ILE A 1 68 ? -8.659 -13.107 15.507 1.00 94.50 68 ILE A CA 1
ATOM 546 C C . ILE A 1 68 ? -7.893 -14.231 16.200 1.00 94.50 68 ILE A C 1
ATOM 548 O O . ILE A 1 68 ? -8.385 -14.832 17.151 1.00 94.50 68 ILE A O 1
ATOM 552 N N . THR A 1 69 ? -6.683 -14.516 15.729 1.00 95.38 69 THR A N 1
ATOM 553 C CA . THR A 1 69 ? -5.707 -15.318 16.475 1.00 95.38 69 THR A CA 1
ATOM 554 C C . THR A 1 69 ? -4.627 -14.384 16.998 1.00 95.38 69 THR A C 1
ATOM 556 O O . THR A 1 69 ? -3.929 -13.745 16.207 1.00 95.38 69 THR A O 1
ATOM 559 N N . ARG A 1 70 ? -4.521 -14.294 18.326 1.00 93.62 70 ARG A N 1
ATOM 560 C CA . ARG A 1 70 ? -3.559 -13.426 19.012 1.00 93.62 70 ARG A CA 1
ATOM 561 C C . ARG A 1 70 ? -2.179 -14.066 19.132 1.00 93.62 70 ARG A C 1
ATOM 563 O O . ARG A 1 70 ? -2.052 -15.291 19.172 1.00 93.62 70 ARG A O 1
ATOM 570 N N . GLY A 1 71 ? -1.163 -13.225 19.274 1.00 94.69 71 GLY A N 1
ATOM 571 C CA . GLY A 1 71 ? 0.224 -13.618 19.508 1.00 94.69 71 GLY A CA 1
ATOM 572 C C . GLY A 1 71 ? 1.167 -12.434 19.324 1.00 94.69 71 GLY A C 1
ATOM 573 O O . GLY A 1 71 ? 0.720 -11.294 19.274 1.00 94.69 71 GLY A O 1
ATOM 574 N N . SER A 1 72 ? 2.460 -12.711 19.143 1.00 94.69 72 SER A N 1
ATOM 575 C CA . SER A 1 72 ? 3.459 -11.697 18.756 1.00 94.69 72 SER A CA 1
ATOM 576 C C . SER A 1 72 ? 3.234 -11.113 17.353 1.00 94.69 72 SER A C 1
ATOM 578 O O . SER A 1 72 ? 3.917 -10.185 16.940 1.00 94.69 72 SER A O 1
ATOM 580 N N . SER A 1 73 ? 2.301 -11.703 16.610 1.00 96.06 73 SER A N 1
ATOM 581 C CA . SER A 1 73 ? 1.698 -11.187 15.389 1.00 96.06 73 SER A CA 1
ATOM 582 C C . SER A 1 73 ? 0.213 -11.521 15.449 1.00 96.06 73 SER A C 1
ATOM 584 O O . SER A 1 73 ? -0.176 -12.537 16.039 1.00 96.06 73 SER A O 1
ATOM 586 N N . THR A 1 74 ? -0.615 -10.681 14.844 1.00 96.69 74 THR A N 1
ATOM 587 C CA . THR A 1 74 ? -2.067 -10.849 14.885 1.00 96.69 74 THR A CA 1
ATOM 588 C C . THR A 1 74 ? -2.546 -11.394 13.556 1.00 96.69 74 THR A C 1
ATOM 590 O O . THR A 1 74 ? -2.281 -10.807 12.510 1.00 96.69 74 THR A O 1
ATOM 593 N N . MET A 1 75 ? -3.252 -12.524 13.580 1.00 96.38 75 MET A N 1
ATOM 594 C CA . MET A 1 75 ? -3.879 -13.080 12.384 1.00 96.38 75 MET A CA 1
ATOM 595 C C . MET A 1 75 ? -5.375 -12.776 12.382 1.00 96.38 75 MET A C 1
ATOM 597 O O . MET A 1 75 ? -6.117 -13.194 13.269 1.00 96.38 75 MET A O 1
ATOM 601 N N . TRP A 1 76 ? -5.812 -12.090 11.337 1.00 96.44 76 TRP A N 1
ATOM 602 C CA . TRP A 1 76 ? -7.178 -11.670 11.075 1.00 96.44 76 TRP A CA 1
ATOM 603 C C . TRP A 1 76 ? -7.826 -12.626 10.084 1.00 96.44 76 TRP A C 1
ATOM 605 O O . TRP A 1 76 ? -7.267 -12.898 9.021 1.00 96.44 76 TRP A O 1
ATOM 615 N N . THR A 1 77 ? -9.022 -13.114 10.394 1.00 96.94 77 THR A N 1
ATOM 616 C CA . THR A 1 77 ? -9.849 -13.864 9.441 1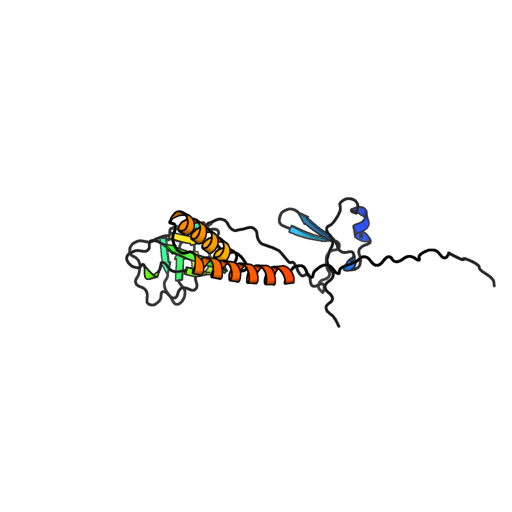.00 96.94 77 THR A CA 1
ATOM 617 C C . THR A 1 77 ? -10.807 -12.897 8.759 1.00 96.94 77 THR A C 1
ATOM 619 O O . THR A 1 77 ? -11.670 -12.332 9.423 1.00 96.94 77 THR A O 1
ATOM 622 N N . VAL A 1 78 ? -10.637 -12.698 7.450 1.00 96.56 78 VAL A N 1
ATOM 623 C CA . VAL A 1 78 ? -11.289 -11.634 6.654 1.00 96.56 78 VAL A CA 1
ATOM 624 C C . VAL A 1 78 ? -12.102 -12.168 5.465 1.00 96.56 78 VAL A C 1
ATOM 626 O O . VAL A 1 78 ? -12.652 -11.397 4.677 1.00 96.56 78 VAL A O 1
ATOM 629 N N . GLY A 1 79 ? -12.165 -13.495 5.320 1.00 94.81 79 GLY A N 1
ATOM 630 C CA . GLY A 1 79 ? -12.839 -14.174 4.213 1.00 94.81 79 GLY A CA 1
ATOM 631 C C . GLY A 1 79 ? -12.002 -14.240 2.931 1.00 94.81 79 GLY A C 1
ATOM 632 O O . GLY A 1 79 ? -10.986 -13.563 2.787 1.00 94.81 79 GLY A O 1
ATOM 633 N N . GLU A 1 80 ? -12.414 -15.099 1.997 1.00 93.94 80 GLU A N 1
ATOM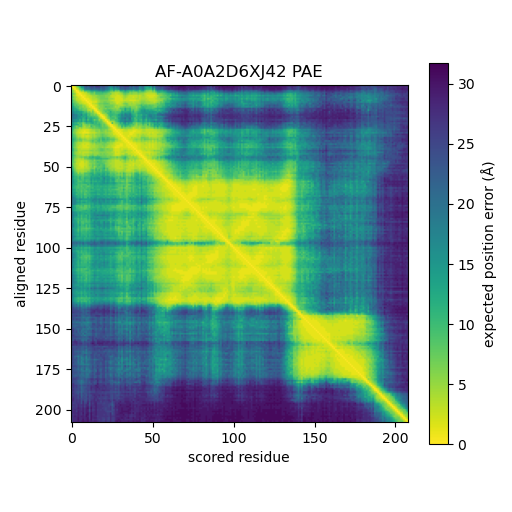 634 C CA . GLU A 1 80 ? -11.686 -15.334 0.744 1.00 93.94 80 GLU A CA 1
ATOM 635 C C . GLU A 1 80 ? -11.681 -14.121 -0.199 1.00 93.94 80 GLU A C 1
ATOM 637 O O . GLU A 1 80 ? -12.536 -13.236 -0.125 1.00 93.94 80 GLU A O 1
ATOM 642 N N . ASN A 1 81 ? -10.729 -14.098 -1.142 1.00 89.38 81 ASN A N 1
ATOM 643 C CA . ASN A 1 81 ? -10.611 -13.059 -2.176 1.00 89.38 81 ASN A CA 1
ATOM 644 C C . ASN A 1 81 ? -10.561 -11.632 -1.597 1.00 89.38 81 ASN A C 1
ATOM 646 O O . ASN A 1 81 ? -11.088 -10.676 -2.173 1.00 89.38 81 ASN A O 1
ATOM 650 N N . HIS A 1 82 ? -9.926 -11.477 -0.436 1.00 92.25 82 HIS A N 1
ATOM 651 C CA . HIS A 1 82 ? -9.886 -10.207 0.280 1.00 92.25 82 HIS A CA 1
ATOM 652 C C . HIS A 1 82 ? -9.040 -9.132 -0.430 1.00 92.25 82 HIS A C 1
ATOM 654 O O . HIS A 1 82 ? -9.290 -7.948 -0.240 1.00 92.25 82 HIS A O 1
ATOM 660 N N . GLY A 1 83 ? -8.077 -9.510 -1.278 1.00 90.00 83 GLY A N 1
ATOM 661 C CA . GLY A 1 83 ? -7.310 -8.584 -2.129 1.00 90.00 83 GLY A CA 1
ATOM 662 C C . GLY A 1 83 ? -6.127 -7.879 -1.451 1.00 90.00 83 GLY A C 1
ATOM 663 O O . GLY A 1 83 ? -5.347 -7.202 -2.123 1.00 90.00 83 GLY A O 1
ATOM 664 N N . PHE A 1 84 ? -5.965 -8.041 -0.140 1.00 91.69 84 PHE A N 1
ATOM 665 C CA . PHE A 1 84 ? -4.765 -7.625 0.593 1.00 91.69 84 PHE A CA 1
ATOM 666 C C . PHE A 1 84 ? -3.501 -8.358 0.126 1.00 91.69 84 PHE A C 1
ATOM 668 O O . PHE A 1 84 ? -3.563 -9.514 -0.291 1.00 91.69 84 PHE A O 1
ATOM 675 N N . VAL A 1 85 ? -2.359 -7.675 0.198 1.00 90.12 85 VAL A N 1
ATOM 676 C CA . VAL A 1 85 ? -1.033 -8.232 -0.105 1.00 90.12 85 VAL A CA 1
ATOM 677 C C . VAL A 1 85 ? -0.050 -7.896 1.016 1.00 90.12 85 VAL A C 1
ATOM 679 O O . VAL A 1 85 ? -0.273 -6.974 1.797 1.00 90.12 85 VAL A O 1
ATOM 682 N N . VAL A 1 86 ? 1.047 -8.648 1.092 1.00 91.94 86 VAL A N 1
ATOM 683 C CA . VAL A 1 86 ? 2.131 -8.375 2.046 1.00 91.94 86 VAL A CA 1
ATOM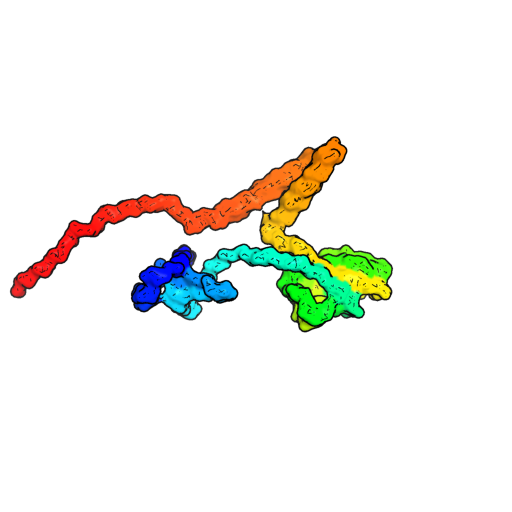 684 C C . VAL A 1 86 ? 2.694 -6.970 1.819 1.00 91.94 86 VAL A C 1
ATOM 686 O O . VAL A 1 86 ? 2.953 -6.584 0.678 1.00 91.94 86 VAL A O 1
ATOM 689 N N . GLY A 1 87 ? 2.884 -6.226 2.908 1.00 89.12 87 GLY A N 1
ATOM 690 C CA . GLY A 1 87 ? 3.361 -4.845 2.911 1.00 89.12 87 GLY A CA 1
ATOM 691 C C . GLY A 1 87 ? 2.267 -3.777 2.818 1.00 89.12 87 GLY A C 1
ATOM 692 O O . GLY A 1 87 ? 2.592 -2.596 2.924 1.00 89.12 87 GLY A O 1
ATOM 693 N N . ASP A 1 88 ? 0.991 -4.144 2.641 1.00 87.88 88 ASP A N 1
ATOM 694 C CA . ASP A 1 88 ? -0.091 -3.167 2.800 1.00 87.88 88 ASP A CA 1
ATOM 695 C C . ASP A 1 88 ? -0.152 -2.690 4.260 1.00 87.88 88 ASP A C 1
ATOM 697 O O . ASP A 1 88 ? -0.011 -3.486 5.191 1.00 87.88 88 ASP A O 1
ATOM 701 N N . THR A 1 89 ? -0.428 -1.401 4.453 1.00 90.50 89 THR A N 1
ATOM 702 C CA . THR A 1 89 ? -0.792 -0.841 5.759 1.00 90.50 89 THR A CA 1
ATOM 703 C C . THR A 1 89 ? -2.308 -0.866 5.899 1.00 90.50 89 THR A C 1
ATOM 705 O O . THR A 1 89 ? -3.028 -0.377 5.020 1.00 90.50 89 THR A O 1
ATOM 708 N N . ILE A 1 90 ? -2.792 -1.434 6.998 1.00 92.94 90 ILE A N 1
ATOM 709 C CA . ILE A 1 90 ? -4.211 -1.508 7.339 1.00 92.94 90 ILE A CA 1
ATOM 710 C C . ILE A 1 90 ? -4.440 -0.953 8.744 1.00 92.94 90 ILE A C 1
ATOM 712 O O . ILE A 1 90 ? -3.526 -0.955 9.563 1.00 92.94 90 ILE A O 1
ATOM 716 N N . THR A 1 91 ? -5.661 -0.524 9.036 1.00 93.00 91 THR A N 1
ATOM 717 C CA . THR A 1 91 ? -6.088 -0.151 10.392 1.00 93.00 91 THR A CA 1
ATOM 718 C C . THR A 1 91 ? -7.244 -1.046 10.797 1.00 93.00 91 THR A C 1
ATOM 720 O O . THR A 1 91 ? -8.133 -1.301 9.981 1.00 93.00 91 THR A O 1
ATOM 723 N N . GLY A 1 92 ? -7.241 -1.526 12.040 1.00 92.25 92 GLY A N 1
ATOM 724 C CA . GLY A 1 92 ? -8.469 -2.050 12.634 1.00 92.25 92 GLY A CA 1
ATOM 725 C C . GLY A 1 92 ? -9.459 -0.913 12.894 1.00 92.25 92 GLY A C 1
ATOM 726 O O . GLY A 1 92 ? -9.051 0.205 13.200 1.00 92.25 92 GLY A O 1
ATOM 727 N N . THR A 1 93 ? -10.752 -1.167 12.741 1.00 92.00 93 THR A N 1
ATOM 728 C CA . THR A 1 93 ? -11.793 -0.188 13.062 1.00 92.00 93 THR A CA 1
ATOM 729 C C . THR A 1 93 ? -12.991 -0.884 13.691 1.00 92.00 93 THR A C 1
ATOM 731 O O . THR A 1 93 ? -13.467 -1.904 13.192 1.00 92.00 93 THR A O 1
ATOM 734 N N . GLY A 1 94 ? -13.520 -0.324 14.779 1.00 90.50 94 GLY A N 1
ATOM 735 C CA . GLY A 1 94 ? -14.795 -0.763 15.348 1.00 90.50 94 GLY A CA 1
ATOM 736 C C . GLY A 1 94 ? -14.714 -2.035 16.192 1.00 90.50 94 GLY A C 1
ATOM 737 O O . GLY A 1 94 ? -15.736 -2.699 16.386 1.00 90.50 94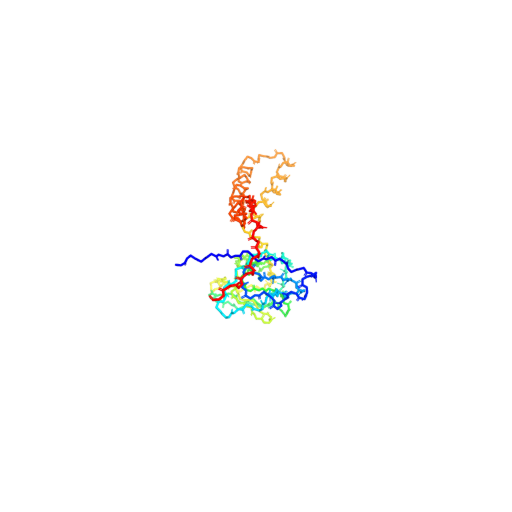 GLY A O 1
ATOM 738 N N . PHE A 1 95 ? -13.534 -2.383 16.713 1.00 90.62 95 PHE A N 1
ATOM 739 C CA . PHE A 1 95 ? -13.404 -3.467 17.683 1.00 90.62 95 PHE A CA 1
ATOM 740 C C . PHE A 1 95 ? -13.852 -2.995 19.072 1.00 90.62 95 PHE A C 1
ATOM 742 O O . PHE A 1 95 ? -13.344 -2.020 19.621 1.00 90.62 95 PHE A O 1
ATOM 749 N N . LEU A 1 96 ? -14.816 -3.701 19.673 1.00 88.62 96 LEU A N 1
ATOM 750 C CA . LEU A 1 96 ? -15.349 -3.368 21.001 1.00 88.62 96 LEU A CA 1
ATOM 751 C C . LEU A 1 96 ? -15.297 -4.582 21.941 1.00 88.62 96 LEU A C 1
ATOM 753 O O . LEU A 1 96 ? -15.514 -5.711 21.493 1.00 88.62 96 LEU A O 1
ATOM 757 N N . PRO A 1 97 ? -15.034 -4.388 23.251 1.00 85.12 97 PRO A N 1
ATOM 758 C CA . PRO A 1 97 ? -14.569 -3.153 23.903 1.00 85.12 97 PRO A CA 1
ATOM 759 C C . PRO A 1 97 ? -13.077 -2.853 23.648 1.00 85.12 97 PRO A C 1
ATOM 761 O O . PRO A 1 97 ? -12.558 -1.859 24.146 1.00 85.12 97 PRO A O 1
ATOM 764 N N . ALA A 1 98 ? -12.382 -3.726 22.917 1.00 78.75 98 ALA A N 1
ATOM 765 C CA . ALA A 1 98 ? -10.945 -3.661 22.700 1.00 78.75 98 ALA A CA 1
ATOM 766 C C . ALA A 1 98 ? -10.583 -2.705 21.548 1.00 78.75 98 ALA A C 1
ATOM 768 O O . ALA A 1 98 ? -10.171 -3.143 20.479 1.00 78.75 98 ALA A O 1
ATOM 769 N N . ALA A 1 99 ? -10.696 -1.397 21.786 1.00 79.25 99 ALA A N 1
ATOM 770 C CA . ALA A 1 99 ? -10.228 -0.378 20.840 1.00 79.25 99 ALA A CA 1
ATOM 771 C C . ALA A 1 99 ? -8.698 -0.415 20.627 1.00 79.25 99 ALA A C 1
ATOM 773 O O . ALA A 1 99 ? -8.187 0.223 19.717 1.00 79.25 99 ALA A O 1
ATOM 774 N N . ASP A 1 100 ? -7.960 -1.196 21.422 1.00 87.25 100 ASP A N 1
ATOM 775 C CA . ASP A 1 100 ? -6.519 -1.420 21.252 1.00 87.25 100 ASP A CA 1
ATOM 776 C C . ASP A 1 100 ? -6.162 -2.110 19.918 1.00 87.25 100 ASP A C 1
ATOM 778 O O . ASP A 1 100 ? -5.006 -2.088 19.502 1.00 87.25 100 ASP A O 1
ATOM 782 N N . TYR A 1 101 ? -7.143 -2.714 19.232 1.00 90.88 101 TYR A N 1
ATOM 783 C CA . TYR A 1 101 ? -6.983 -3.236 17.870 1.00 90.88 101 TYR A CA 1
ATOM 784 C C . TYR A 1 101 ? -7.166 -2.167 16.783 1.00 90.88 101 TYR A C 1
ATOM 786 O O . TYR A 1 101 ? -6.802 -2.421 15.631 1.00 90.88 101 TYR A O 1
ATOM 794 N N . ASP A 1 102 ? -7.698 -0.987 17.122 1.00 91.56 102 ASP A N 1
ATOM 795 C CA . ASP A 1 102 ? -7.976 0.106 16.185 1.00 91.56 102 ASP A CA 1
ATOM 796 C C . ASP A 1 102 ? -6.704 0.926 15.898 1.00 91.56 102 ASP A C 1
ATOM 798 O O . ASP A 1 102 ? -6.638 2.142 16.083 1.00 91.56 102 ASP A O 1
ATOM 802 N N . VAL A 1 103 ? -5.649 0.227 15.481 1.00 90.88 103 VAL A N 1
ATOM 803 C CA . VAL A 1 103 ? -4.309 0.775 15.254 1.00 90.88 103 VAL A CA 1
ATOM 804 C C . VAL A 1 103 ? -3.816 0.464 13.846 1.00 90.88 103 VAL A C 1
ATOM 806 O O . VAL A 1 103 ? -4.233 -0.517 13.221 1.00 90.88 103 VAL A O 1
ATOM 809 N N . ASP A 1 104 ? -2.915 1.312 13.352 1.00 91.75 104 ASP A N 1
ATOM 810 C CA . ASP A 1 104 ? -2.214 1.087 12.092 1.00 91.75 104 ASP A CA 1
ATOM 811 C C . ASP A 1 104 ? -1.210 -0.058 12.238 1.00 91.75 104 ASP A C 1
ATOM 813 O O . ASP A 1 104 ? -0.457 -0.138 13.208 1.00 91.75 104 ASP A O 1
ATOM 817 N N . GLN A 1 105 ? -1.203 -0.944 11.252 1.00 92.50 105 GLN A N 1
ATOM 818 C CA . GLN A 1 105 ? -0.436 -2.183 11.262 1.00 92.50 105 GLN A CA 1
ATOM 819 C C . GLN A 1 105 ? -0.085 -2.599 9.831 1.00 92.50 105 GLN A C 1
ATOM 821 O O . GLN A 1 105 ? -0.811 -2.311 8.874 1.00 92.50 105 GLN A O 1
ATOM 826 N N . THR A 1 106 ? 1.039 -3.287 9.670 1.00 93.69 106 THR A N 1
ATOM 827 C CA . THR A 1 106 ? 1.547 -3.733 8.370 1.00 93.69 106 THR A CA 1
ATOM 828 C C . THR A 1 106 ? 1.280 -5.214 8.175 1.00 93.69 106 THR A C 1
ATOM 830 O O . THR A 1 106 ? 1.549 -6.034 9.053 1.00 93.69 106 THR A O 1
ATOM 833 N N . ILE A 1 107 ? 0.799 -5.592 6.993 1.00 94.69 107 ILE A N 1
ATOM 834 C CA . ILE A 1 107 ? 0.594 -6.996 6.638 1.00 94.69 107 ILE A CA 1
ATOM 835 C C . ILE A 1 107 ? 1.943 -7.689 6.427 1.00 94.69 107 ILE A C 1
ATOM 837 O O . ILE A 1 107 ? 2.691 -7.351 5.509 1.00 94.69 107 ILE A O 1
ATOM 841 N N . SER A 1 108 ? 2.218 -8.713 7.231 1.00 95.94 108 SER A N 1
ATOM 842 C CA . SER A 1 108 ? 3.434 -9.529 7.179 1.00 95.94 108 SER A CA 1
ATOM 843 C C . SER A 1 108 ? 3.238 -10.846 6.418 1.00 95.94 108 SER A C 1
ATOM 845 O O . SER A 1 108 ? 4.184 -11.347 5.810 1.00 95.94 108 SER A O 1
ATOM 847 N N . ALA A 1 109 ? 2.016 -11.389 6.382 1.00 96.25 109 ALA A N 1
ATOM 848 C CA . ALA A 1 109 ? 1.681 -12.580 5.601 1.00 96.25 109 ALA A CA 1
ATOM 849 C C . ALA A 1 109 ? 0.217 -12.580 5.140 1.00 96.25 109 ALA A C 1
ATOM 851 O O . ALA A 1 109 ? -0.651 -11.963 5.755 1.00 96.25 109 ALA A O 1
ATOM 852 N N . VAL A 1 110 ? -0.060 -13.302 4.052 1.00 96.38 110 VAL A N 1
ATOM 853 C CA . VAL A 1 110 ? -1.400 -13.431 3.467 1.00 96.38 110 VAL A CA 1
ATOM 854 C C . VAL A 1 110 ? -1.712 -14.900 3.191 1.00 96.38 110 VAL A C 1
ATOM 856 O O . VAL A 1 110 ? -0.946 -15.585 2.513 1.00 96.38 110 VAL A O 1
ATOM 859 N N . GLY A 1 111 ? -2.842 -15.368 3.716 1.00 95.75 111 GLY A N 1
ATOM 860 C CA . GLY A 1 111 ? -3.472 -16.643 3.385 1.00 95.75 111 GLY A CA 1
ATOM 861 C C . GLY A 1 111 ? -4.656 -16.459 2.433 1.00 95.75 111 GLY A C 1
ATOM 862 O O . GLY A 1 111 ? -4.907 -15.370 1.935 1.00 95.75 111 GLY A O 1
ATOM 863 N N . ALA A 1 112 ? -5.414 -17.528 2.170 1.00 95.06 112 ALA A N 1
ATOM 864 C CA . ALA A 1 112 ? -6.579 -17.447 1.281 1.00 95.06 112 ALA A CA 1
ATOM 865 C C . ALA A 1 112 ? -7.729 -16.614 1.877 1.00 95.06 112 ALA A C 1
ATOM 867 O O . ALA A 1 112 ? -8.395 -15.879 1.152 1.00 95.06 112 ALA A O 1
ATOM 868 N N . ALA A 1 113 ? -7.948 -16.742 3.190 1.00 96.94 113 ALA A N 1
ATOM 869 C CA . ALA A 1 113 ? -9.006 -16.062 3.942 1.00 96.94 113 ALA A CA 1
ATOM 870 C C . ALA A 1 113 ? -8.485 -15.323 5.186 1.00 96.94 113 ALA A C 1
ATOM 872 O O . ALA A 1 113 ? -9.271 -14.855 6.017 1.00 96.94 113 ALA A O 1
ATOM 873 N N . THR A 1 114 ? -7.163 -15.262 5.341 1.00 97.00 114 THR A N 1
ATOM 874 C CA . THR A 1 114 ? -6.505 -14.716 6.522 1.00 97.00 114 THR A CA 1
ATOM 875 C C . THR A 1 114 ? -5.407 -13.744 6.138 1.00 97.00 114 THR A C 1
ATOM 877 O O . THR A 1 114 ? -4.762 -13.869 5.099 1.00 97.00 114 THR A O 1
ATOM 880 N N . VAL A 1 115 ? -5.178 -12.777 7.012 1.00 96.88 115 VAL A N 1
ATOM 881 C CA . VAL A 1 115 ? -4.102 -11.800 6.907 1.00 96.88 115 VAL A CA 1
ATOM 882 C C . VAL A 1 115 ? -3.383 -11.780 8.242 1.00 96.88 115 VAL A C 1
ATOM 884 O O . VAL A 1 115 ? -4.037 -11.687 9.273 1.00 96.88 115 VAL A O 1
ATOM 887 N N . THR A 1 116 ? -2.059 -11.851 8.239 1.00 97.38 116 THR A N 1
ATOM 888 C CA . THR A 1 116 ? -1.251 -11.683 9.450 1.00 97.38 116 THR A CA 1
ATOM 889 C C . THR A 1 116 ? -0.574 -10.327 9.409 1.00 97.38 116 THR A C 1
ATOM 891 O O . THR A 1 116 ? -0.015 -9.951 8.378 1.00 97.38 116 THR A O 1
ATOM 894 N N . THR A 1 117 ? -0.620 -9.601 10.519 1.00 97.00 117 THR A N 1
ATOM 895 C CA . THR A 1 117 ? 0.013 -8.291 10.679 1.00 97.00 117 THR A CA 1
ATOM 896 C C . THR A 1 117 ? 1.131 -8.324 11.711 1.00 97.00 117 THR A C 1
ATOM 898 O O . THR A 1 117 ? 1.314 -9.304 12.432 1.00 97.00 117 THR A O 1
ATOM 901 N N . ASP A 1 118 ? 1.907 -7.250 11.758 1.00 95.81 118 ASP A N 1
ATOM 902 C CA . ASP A 1 118 ? 2.956 -6.998 12.749 1.00 95.81 118 ASP A CA 1
ATOM 903 C C . ASP A 1 118 ? 2.435 -6.576 14.135 1.00 95.81 118 ASP A C 1
ATOM 905 O O . ASP A 1 118 ? 3.235 -6.431 15.057 1.00 95.81 118 ASP A O 1
ATOM 909 N N . LEU A 1 119 ? 1.118 -6.421 14.313 1.00 94.81 119 LEU A N 1
ATOM 910 C CA . LEU A 1 119 ? 0.530 -6.109 15.613 1.00 94.81 119 LEU A CA 1
ATOM 911 C C . LEU A 1 119 ? 0.802 -7.239 16.616 1.00 94.81 119 LEU A C 1
ATOM 913 O O . LEU A 1 119 ? 0.325 -8.361 16.427 1.00 94.81 119 LEU A O 1
ATOM 917 N N . ASP A 1 120 ? 1.491 -6.927 17.713 1.00 95.00 120 ASP A N 1
ATOM 918 C CA . ASP A 1 120 ? 1.597 -7.809 18.876 1.00 95.00 120 ASP A CA 1
ATOM 919 C C . ASP A 1 120 ? 0.328 -7.689 19.728 1.00 95.00 120 ASP A C 1
ATOM 921 O O . ASP A 1 120 ? 0.109 -6.699 20.425 1.00 95.00 120 ASP A O 1
ATOM 925 N N . SER A 1 121 ? -0.522 -8.711 19.659 1.00 93.94 121 SER A N 1
ATOM 926 C CA . SER A 1 121 ? -1.771 -8.797 20.419 1.00 93.94 121 SER A CA 1
ATOM 927 C C . SER A 1 121 ? -1.686 -9.736 21.619 1.00 93.94 121 SER A C 1
ATOM 929 O O . SER A 1 121 ? -2.706 -10.038 22.237 1.00 93.94 121 SER A O 1
ATOM 931 N N . SER A 1 122 ? -0.490 -10.208 21.984 1.00 93.06 122 SER A N 1
ATOM 932 C CA . SER A 1 122 ? -0.311 -11.176 23.074 1.00 93.06 122 SER A CA 1
ATOM 933 C C . SER A 1 122 ? -0.813 -10.669 24.434 1.00 93.06 122 SER A C 1
ATOM 935 O O . SER A 1 122 ? -1.299 -11.462 25.240 1.00 93.06 122 SER A O 1
ATOM 937 N N . GLY A 1 123 ? -0.738 -9.355 24.670 1.00 91.12 123 GLY A N 1
ATOM 938 C CA . GLY A 1 123 ? -1.247 -8.690 25.874 1.00 91.12 123 GLY A CA 1
ATOM 939 C C . GLY A 1 123 ? -2.650 -8.086 25.743 1.00 91.12 123 GLY A C 1
ATOM 940 O O . GLY A 1 123 ? -3.166 -7.556 26.726 1.00 91.12 123 GLY A O 1
ATOM 941 N N . LEU A 1 124 ? -3.266 -8.137 24.559 1.00 91.00 124 LEU A N 1
ATOM 942 C CA . LEU A 1 124 ? -4.564 -7.509 24.309 1.00 91.00 124 LEU A CA 1
ATOM 943 C C . LEU A 1 124 ? -5.707 -8.428 24.732 1.00 91.00 124 LEU A C 1
ATOM 945 O O . LEU A 1 124 ? -5.621 -9.648 24.603 1.00 91.00 124 LEU A O 1
ATOM 949 N N . SER A 1 125 ? -6.807 -7.851 25.215 1.00 89.56 125 SER A N 1
ATOM 950 C CA . SER A 1 125 ? -8.033 -8.613 25.498 1.00 89.56 125 SER A CA 1
ATOM 951 C C . SER A 1 125 ? -8.714 -9.047 24.197 1.00 89.56 125 SER A C 1
ATOM 953 O O . SER A 1 125 ? -8.526 -8.408 23.168 1.00 89.56 125 SER A O 1
ATOM 955 N N . ASP A 1 126 ? -9.500 -10.125 24.205 1.00 86.50 126 ASP A N 1
ATOM 956 C CA . ASP A 1 126 ? -10.277 -10.496 23.013 1.00 86.50 126 ASP A CA 1
ATOM 957 C C . ASP A 1 126 ? -11.450 -9.518 22.819 1.00 86.50 126 ASP A C 1
ATOM 959 O O . ASP A 1 126 ? -12.154 -9.213 23.790 1.00 86.50 126 ASP A O 1
ATOM 963 N N . PRO A 1 127 ? -11.700 -9.028 21.591 1.00 87.75 127 PRO A N 1
ATOM 964 C CA . PRO A 1 127 ? -12.882 -8.229 21.311 1.00 87.75 127 PRO A CA 1
ATOM 965 C C . PRO A 1 127 ? -14.132 -9.113 21.358 1.00 87.75 127 PRO A C 1
ATOM 967 O O . PRO A 1 127 ? -14.128 -10.261 20.914 1.00 87.75 127 PRO A O 1
ATOM 970 N N . THR A 1 128 ? -15.228 -8.568 21.880 1.00 88.06 128 THR A N 1
ATOM 971 C CA . THR A 1 128 ? -16.534 -9.248 21.902 1.00 88.06 128 THR A CA 1
ATOM 972 C C . THR A 1 128 ? -17.377 -8.901 20.680 1.00 88.06 128 THR A C 1
ATOM 974 O O . THR A 1 128 ? -18.274 -9.655 20.313 1.00 88.06 128 THR A O 1
ATOM 977 N N . THR A 1 129 ? -17.078 -7.772 20.037 1.00 90.31 129 THR A N 1
ATOM 978 C CA . THR A 1 129 ? -17.620 -7.368 18.739 1.00 90.31 129 THR A CA 1
ATOM 979 C C . THR A 1 129 ? -16.460 -7.197 17.773 1.00 90.31 129 THR A C 1
ATOM 981 O O . THR A 1 129 ? -15.562 -6.389 18.023 1.00 90.31 129 THR A O 1
ATOM 984 N N . PHE A 1 130 ? -16.467 -7.969 16.686 1.00 92.56 130 PHE A N 1
ATOM 985 C CA . PHE A 1 130 ? -15.471 -7.826 15.632 1.00 92.56 130 PHE A CA 1
ATOM 986 C C . PHE A 1 130 ? -15.801 -6.636 14.734 1.00 92.56 130 PHE A C 1
ATOM 988 O O . PHE A 1 130 ? -16.952 -6.451 14.333 1.00 92.56 130 PHE A O 1
ATOM 995 N N . GLY A 1 131 ? -14.767 -5.861 14.430 1.00 92.75 131 GLY A N 1
ATOM 996 C CA . GLY A 1 131 ? -14.810 -4.744 13.506 1.00 92.75 131 GLY A CA 1
ATOM 997 C C . GLY A 1 131 ? -14.354 -5.117 12.096 1.00 92.75 131 GLY A C 1
ATOM 998 O O . GLY A 1 131 ? -14.394 -6.281 11.680 1.00 92.75 131 GLY A O 1
ATOM 999 N N . SER A 1 132 ? -13.890 -4.112 11.365 1.00 94.06 132 SER A N 1
ATOM 1000 C CA . SER A 1 132 ? -13.302 -4.253 10.036 1.00 94.06 132 SER A CA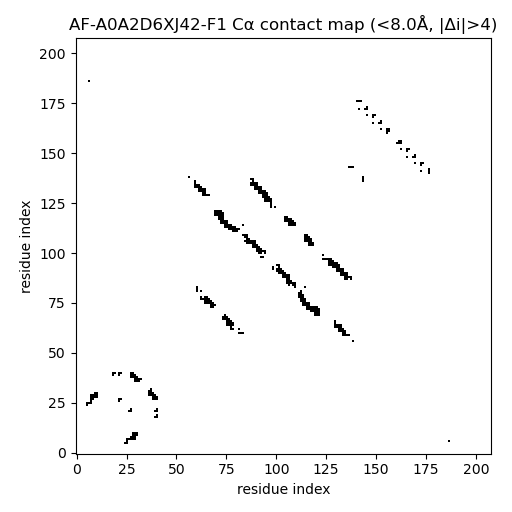 1
ATOM 1001 C C . SER A 1 132 ? -11.794 -4.011 10.084 1.00 94.06 132 SER A C 1
ATOM 1003 O O . SER A 1 132 ? -11.260 -3.398 11.005 1.00 94.06 132 SER A O 1
ATOM 1005 N N . VAL A 1 133 ? -11.094 -4.503 9.067 1.00 94.69 133 VAL A N 1
ATOM 1006 C CA . VAL A 1 133 ? -9.763 -4.014 8.708 1.00 94.69 133 VAL A CA 1
ATOM 1007 C C . VAL A 1 133 ? -9.844 -3.242 7.401 1.00 94.69 133 VAL A C 1
ATOM 1009 O O . VAL A 1 133 ? -10.406 -3.718 6.408 1.00 94.69 133 VAL A O 1
ATOM 1012 N N . GLU A 1 134 ? -9.274 -2.045 7.405 1.00 92.88 134 GLU A N 1
ATOM 1013 C CA . GLU A 1 134 ? -9.363 -1.082 6.311 1.00 92.88 134 GLU A CA 1
ATOM 1014 C C . GLU A 1 134 ? -7.975 -0.758 5.765 1.00 92.88 134 GLU A C 1
ATOM 1016 O O . GLU A 1 134 ? -7.049 -0.466 6.517 1.00 92.88 134 GLU A O 1
ATOM 1021 N N . SER A 1 135 ? -7.811 -0.789 4.443 1.00 89.56 135 SER A N 1
ATOM 1022 C CA . SER A 1 135 ? -6.565 -0.380 3.793 1.00 89.56 135 SER A CA 1
ATOM 1023 C C . SER A 1 135 ? -6.345 1.124 3.913 1.00 89.56 135 SER A C 1
ATOM 1025 O O . SER A 1 135 ? -7.248 1.907 3.604 1.00 89.56 135 SER A O 1
ATOM 1027 N N . ARG A 1 136 ? -5.116 1.535 4.218 1.00 76.38 136 ARG A N 1
ATOM 1028 C CA . ARG A 1 136 ? -4.701 2.938 4.153 1.00 76.38 136 ARG A CA 1
ATOM 1029 C C . ARG A 1 136 ? -4.091 3.289 2.801 1.00 76.38 136 ARG A C 1
ATOM 1031 O O . ARG A 1 136 ? -3.598 2.436 2.061 1.00 76.38 136 ARG A O 1
ATOM 1038 N N . PHE A 1 137 ? -4.115 4.581 2.480 1.00 62.62 137 PHE A N 1
ATOM 1039 C CA . PHE A 1 137 ? -3.335 5.118 1.372 1.00 62.62 137 PHE A CA 1
ATOM 1040 C C . PHE A 1 137 ? -1.844 4.907 1.661 1.00 62.62 137 PHE A C 1
ATOM 1042 O O . PHE A 1 137 ? -1.265 5.624 2.468 1.00 62.62 137 PHE A O 1
ATOM 1049 N N . ASN A 1 138 ? -1.207 3.965 0.967 1.00 57.91 138 ASN A N 1
ATOM 1050 C CA . ASN A 1 138 ? 0.250 3.898 0.904 1.00 57.91 138 ASN A CA 1
ATOM 1051 C C . ASN A 1 138 ? 0.716 4.660 -0.346 1.00 57.91 138 ASN A C 1
ATOM 1053 O O . ASN A 1 138 ? 0.961 4.072 -1.403 1.00 57.91 138 ASN A O 1
ATOM 1057 N N . PHE A 1 139 ? 0.735 5.994 -0.269 1.00 55.91 139 PHE A N 1
ATOM 1058 C CA . PHE A 1 139 ? 1.339 6.797 -1.328 1.00 55.91 139 PHE A CA 1
ATOM 1059 C C . PHE A 1 139 ? 2.863 6.719 -1.205 1.00 55.91 139 PHE A C 1
ATOM 1061 O O . PHE A 1 139 ? 3.445 7.011 -0.164 1.00 55.91 139 PHE A O 1
ATOM 1068 N N . PHE A 1 140 ? 3.534 6.357 -2.296 1.00 50.66 140 PHE A N 1
ATOM 1069 C CA . PHE A 1 140 ? 4.992 6.379 -2.352 1.00 50.66 140 PHE A CA 1
ATOM 1070 C C . PHE A 1 140 ? 5.501 7.814 -2.127 1.00 50.66 140 PHE A C 1
ATOM 1072 O O . PHE A 1 140 ? 5.083 8.724 -2.836 1.00 50.66 140 PHE A O 1
ATOM 1079 N N . SER A 1 141 ? 6.459 8.005 -1.211 1.00 56.41 141 SER A N 1
ATOM 1080 C CA . SER A 1 141 ? 7.234 9.252 -1.054 1.00 56.41 141 SER A CA 1
ATOM 1081 C C . SER A 1 141 ? 6.508 10.461 -0.423 1.00 56.41 141 SER A C 1
ATOM 1083 O O . SER A 1 141 ? 6.758 11.596 -0.814 1.00 56.41 141 SER A O 1
ATOM 1085 N N . GLY A 1 142 ? 5.643 10.263 0.579 1.00 61.69 142 GLY A N 1
ATOM 1086 C CA . GLY A 1 142 ? 5.136 11.377 1.409 1.00 61.69 142 GLY A CA 1
ATOM 1087 C C . GLY A 1 142 ? 4.085 12.274 0.737 1.00 61.69 142 GLY A C 1
ATOM 1088 O O . GLY A 1 142 ? 3.731 13.331 1.263 1.00 61.69 142 GLY A O 1
ATOM 1089 N N . TRP A 1 143 ? 3.590 11.874 -0.439 1.00 70.19 143 TRP A N 1
ATOM 1090 C CA . TRP A 1 143 ? 2.506 12.565 -1.141 1.00 70.19 143 TRP A CA 1
ATOM 1091 C C . TRP A 1 143 ? 1.175 12.494 -0.381 1.00 70.19 143 TRP A C 1
ATOM 1093 O O . TRP A 1 143 ? 0.355 13.398 -0.516 1.00 70.19 143 TRP A O 1
ATOM 1103 N N . ASP A 1 144 ? 0.982 11.466 0.446 1.00 71.62 144 ASP A N 1
ATOM 1104 C CA . ASP A 1 144 ? -0.126 11.334 1.397 1.00 71.62 144 ASP A CA 1
ATOM 1105 C C . ASP A 1 144 ? -0.186 12.546 2.332 1.00 71.62 144 ASP A C 1
ATOM 1107 O O . ASP A 1 144 ? -1.193 13.252 2.387 1.00 71.62 144 ASP A O 1
ATOM 1111 N N . SER A 1 145 ? 0.934 12.838 2.991 1.00 75.31 145 SER A N 1
ATOM 1112 C CA . SER A 1 145 ? 1.052 13.912 3.965 1.00 75.31 145 SER A CA 1
ATOM 1113 C C . SER A 1 145 ? 0.833 15.264 3.284 1.00 75.31 145 SER A C 1
ATOM 1115 O O . SER A 1 145 ? 0.135 16.123 3.814 1.00 75.31 145 SER A O 1
ATOM 1117 N N . PHE A 1 146 ? 1.326 15.435 2.050 1.00 82.88 146 PHE A N 1
ATOM 1118 C CA . PHE A 1 146 ? 1.096 16.655 1.273 1.00 82.88 146 PHE A CA 1
ATOM 1119 C C . PHE A 1 146 ? -0.387 16.880 0.927 1.00 82.88 146 PHE A C 1
ATOM 1121 O O . PHE A 1 146 ? -0.883 18.008 1.019 1.00 82.88 146 PHE A O 1
ATOM 1128 N N . VAL A 1 147 ? -1.109 15.822 0.539 1.00 83.19 147 VAL A N 1
ATOM 1129 C CA . VAL A 1 147 ? -2.547 15.896 0.231 1.00 83.19 147 VAL A CA 1
ATOM 1130 C C . VAL A 1 147 ? -3.359 16.167 1.498 1.00 83.19 147 VAL A C 1
ATOM 1132 O O . VAL A 1 147 ? -4.228 17.037 1.475 1.00 83.19 147 VAL A O 1
ATOM 1135 N N . ILE A 1 148 ? -3.048 15.490 2.607 1.00 85.88 148 ILE A N 1
ATOM 1136 C CA . ILE A 1 148 ? -3.739 15.663 3.894 1.00 85.88 148 ILE A CA 1
ATOM 1137 C C . ILE A 1 148 ? -3.549 17.086 4.425 1.00 85.88 148 ILE A C 1
ATOM 1139 O O . ILE A 1 148 ? -4.534 17.758 4.724 1.00 85.88 148 ILE A O 1
ATOM 1143 N N . VAL A 1 149 ? -2.310 17.587 4.473 1.00 88.94 149 VAL A N 1
ATOM 1144 C CA . VAL A 1 149 ? -2.017 18.956 4.933 1.00 88.94 149 VAL A CA 1
ATOM 1145 C C . VAL A 1 149 ? -2.679 19.995 4.024 1.00 88.94 149 VAL A C 1
ATOM 1147 O O . VAL A 1 149 ? -3.173 21.015 4.505 1.00 88.94 149 VAL A O 1
ATOM 1150 N N . THR A 1 150 ? -2.753 19.741 2.712 1.00 88.88 150 THR A N 1
ATOM 1151 C CA . THR A 1 150 ? -3.460 20.635 1.781 1.00 88.88 150 THR A CA 1
ATOM 1152 C C . THR A 1 150 ? -4.959 20.668 2.061 1.00 88.88 150 THR A C 1
ATOM 1154 O O . THR A 1 150 ? -5.512 21.756 2.185 1.00 88.88 150 THR A O 1
ATOM 1157 N N . ALA A 1 151 ? -5.596 19.508 2.233 1.00 90.38 151 ALA A N 1
ATOM 1158 C CA . ALA A 1 151 ? -7.014 19.435 2.572 1.00 90.38 151 ALA A CA 1
ATOM 1159 C C . ALA A 1 151 ? -7.313 20.091 3.933 1.00 90.38 151 ALA A C 1
ATOM 1161 O O . ALA A 1 151 ? -8.275 20.845 4.050 1.00 90.38 151 ALA A O 1
ATOM 1162 N N . ALA A 1 152 ? -6.464 19.866 4.942 1.00 89.88 152 ALA A N 1
ATOM 1163 C CA . ALA A 1 152 ? -6.587 20.501 6.253 1.00 89.88 152 ALA A CA 1
ATOM 1164 C C . ALA A 1 152 ? -6.436 22.030 6.173 1.00 89.88 152 ALA A C 1
ATOM 1166 O O . ALA A 1 152 ? -7.214 22.754 6.790 1.00 89.88 152 ALA A O 1
ATOM 1167 N N . THR A 1 153 ? -5.492 22.527 5.363 1.00 91.50 153 THR A N 1
ATOM 1168 C CA . THR A 1 153 ? -5.330 23.968 5.100 1.00 91.50 153 THR A CA 1
ATOM 1169 C C . THR A 1 153 ? -6.599 24.549 4.477 1.00 91.50 153 THR A C 1
ATOM 1171 O O . THR A 1 153 ? -7.089 25.571 4.946 1.00 91.50 153 THR A O 1
ATOM 1174 N N . ASP A 1 154 ? -7.171 23.888 3.466 1.00 92.31 154 ASP A N 1
ATOM 1175 C CA . ASP A 1 154 ? -8.394 24.355 2.798 1.00 92.31 154 ASP A CA 1
ATOM 1176 C C . ASP A 1 154 ? -9.609 24.362 3.744 1.00 92.31 154 ASP A C 1
ATOM 1178 O O . ASP A 1 154 ? -10.478 25.229 3.630 1.00 92.31 154 ASP A O 1
ATOM 1182 N N . CYS A 1 155 ? -9.676 23.422 4.692 1.00 91.62 155 CYS A N 1
ATOM 1183 C CA . CYS A 1 155 ? -10.691 23.424 5.745 1.00 91.62 155 CYS A CA 1
ATOM 1184 C C . CYS A 1 155 ? -10.501 24.596 6.719 1.00 91.62 155 CYS A C 1
ATOM 1186 O O . CYS A 1 155 ? -11.449 25.340 6.951 1.00 91.62 155 CYS A O 1
ATOM 1188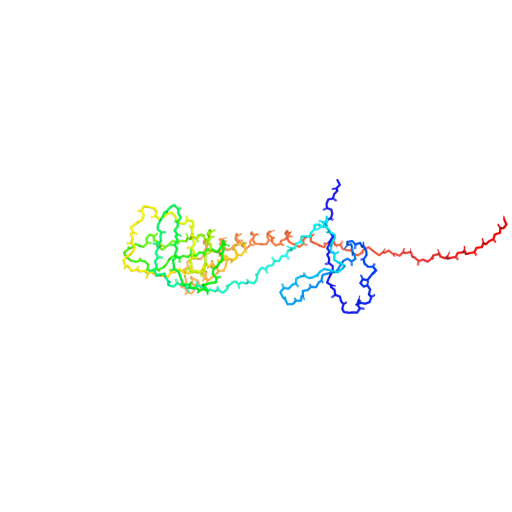 N N . LEU A 1 156 ? -9.286 24.820 7.228 1.00 91.25 156 LEU A N 1
ATOM 1189 C CA . LEU A 1 156 ? -9.014 25.908 8.177 1.00 91.25 156 LEU A CA 1
ATOM 1190 C C . LEU A 1 156 ? -9.156 27.299 7.557 1.00 91.25 156 LEU A C 1
ATOM 1192 O O . LEU A 1 156 ? -9.607 28.220 8.229 1.00 91.25 156 LEU A O 1
ATOM 1196 N N . VAL A 1 157 ? -8.840 27.453 6.266 1.00 92.69 157 VAL A N 1
ATOM 1197 C CA . VAL A 1 157 ? -9.114 28.694 5.525 1.00 92.69 157 VAL A CA 1
ATOM 1198 C C . VAL A 1 157 ? -10.611 28.998 5.517 1.00 92.69 157 VAL A C 1
ATOM 1200 O O . VAL A 1 157 ? -10.993 30.152 5.691 1.00 92.69 157 VAL A O 1
ATOM 1203 N N . LYS A 1 158 ? -11.470 27.983 5.339 1.00 91.56 158 LYS A N 1
ATOM 1204 C CA . LYS A 1 158 ? -12.931 28.173 5.394 1.00 91.56 158 LYS A CA 1
ATOM 1205 C C . LYS A 1 158 ? -13.425 28.534 6.790 1.00 91.56 158 LYS A C 1
ATOM 1207 O O . LYS A 1 158 ? -14.429 29.225 6.904 1.00 91.56 158 LYS A O 1
ATOM 1212 N N . GLU A 1 159 ? -12.746 28.051 7.821 1.00 92.00 159 GLU A N 1
ATOM 1213 C CA . GLU A 1 159 ? -13.039 28.373 9.220 1.00 92.00 159 GLU A CA 1
ATOM 1214 C C . GLU A 1 159 ? -12.390 29.691 9.678 1.00 92.00 159 GLU A C 1
ATOM 1216 O O . GLU A 1 159 ? -12.581 30.093 10.822 1.00 92.00 159 GLU A O 1
ATOM 1221 N N . GLU A 1 160 ? -11.644 30.371 8.797 1.00 89.19 160 GLU A N 1
ATOM 1222 C CA . GLU A 1 160 ? -10.876 31.592 9.087 1.00 89.19 160 GLU A CA 1
ATOM 1223 C C . GLU A 1 160 ? -9.894 31.434 10.266 1.00 89.19 160 GLU A C 1
ATOM 1225 O O . GLU A 1 160 ? -9.561 32.390 10.970 1.00 89.19 160 GLU A O 1
ATOM 1230 N N . ALA A 1 161 ? -9.410 30.211 10.478 1.00 88.38 161 ALA A N 1
ATOM 1231 C CA . ALA A 1 161 ? -8.437 29.880 11.509 1.00 88.38 161 ALA A CA 1
ATOM 1232 C C . ALA A 1 161 ? -6.993 30.144 11.040 1.00 88.38 161 ALA A C 1
ATOM 1234 O O . ALA A 1 161 ? -6.712 30.285 9.847 1.00 88.38 161 ALA A O 1
ATOM 1235 N N . ASP A 1 162 ? -6.048 30.193 11.984 1.00 90.06 162 ASP A N 1
ATOM 1236 C CA . ASP A 1 162 ? -4.626 30.345 11.659 1.00 90.06 162 ASP A CA 1
ATOM 1237 C C . ASP A 1 162 ? -4.072 29.084 10.972 1.00 90.06 162 ASP A C 1
ATOM 1239 O O . ASP A 1 162 ? -4.166 27.970 11.488 1.00 90.06 162 ASP A O 1
ATOM 1243 N N . ILE A 1 163 ? -3.456 29.277 9.804 1.00 92.94 163 ILE A N 1
ATOM 1244 C CA . ILE A 1 163 ? -2.884 28.221 8.956 1.00 92.94 163 ILE A CA 1
ATOM 1245 C C . ILE A 1 163 ? -1.350 28.233 8.933 1.00 92.94 163 ILE A C 1
ATOM 1247 O O . ILE A 1 163 ? -0.735 27.459 8.194 1.00 92.94 163 ILE A O 1
ATOM 1251 N N . THR A 1 164 ? -0.705 29.116 9.700 1.00 92.44 164 THR A N 1
ATOM 1252 C CA . THR A 1 164 ? 0.739 29.382 9.591 1.00 92.44 164 THR A CA 1
ATOM 1253 C C . THR A 1 164 ? 1.576 28.114 9.789 1.00 92.44 164 THR A C 1
ATOM 1255 O O . THR A 1 164 ? 2.447 27.809 8.976 1.00 92.44 164 THR A O 1
ATOM 1258 N N . ALA A 1 165 ? 1.265 27.307 10.806 1.00 88.12 165 ALA A N 1
ATOM 1259 C CA . ALA A 1 165 ? 1.982 26.056 11.061 1.00 88.12 165 ALA A CA 1
ATOM 1260 C C . ALA A 1 165 ? 1.838 25.037 9.911 1.00 88.12 165 ALA A C 1
ATOM 1262 O O . ALA A 1 165 ? 2.825 24.451 9.466 1.00 88.12 165 ALA A O 1
ATOM 1263 N N . LEU A 1 166 ? 0.624 24.876 9.376 1.00 88.12 166 LEU A N 1
ATOM 1264 C CA . LEU A 1 166 ? 0.332 23.895 8.323 1.00 88.12 166 LEU A CA 1
ATOM 1265 C C . LEU A 1 166 ? 0.864 24.320 6.956 1.00 88.12 166 LEU A C 1
ATOM 1267 O O . LEU A 1 166 ? 1.297 23.486 6.166 1.00 88.12 166 LEU A O 1
ATOM 1271 N N . THR A 1 167 ? 0.889 25.620 6.672 1.00 91.69 167 THR A N 1
ATOM 1272 C CA . THR A 1 167 ? 1.510 26.150 5.448 1.00 91.69 167 THR A CA 1
ATOM 1273 C C . THR A 1 167 ? 3.030 25.993 5.459 1.00 91.69 167 THR A C 1
ATOM 1275 O O . THR A 1 167 ? 3.606 25.661 4.421 1.00 91.69 167 THR A O 1
ATOM 1278 N N . MET A 1 168 ? 3.679 26.141 6.620 1.00 90.44 168 MET A N 1
ATOM 1279 C CA . MET A 1 168 ? 5.104 25.829 6.779 1.00 90.44 168 MET A CA 1
ATOM 1280 C C . MET A 1 168 ? 5.390 24.339 6.560 1.00 90.44 168 MET A C 1
ATOM 1282 O O . MET A 1 168 ? 6.307 23.992 5.815 1.00 90.44 168 MET A O 1
ATOM 1286 N N . GLU A 1 169 ? 4.592 23.458 7.165 1.00 87.38 169 GLU A N 1
ATOM 1287 C CA . GLU A 1 169 ? 4.717 22.008 6.981 1.00 87.38 169 GLU A CA 1
ATOM 1288 C C . GLU A 1 169 ? 4.488 21.601 5.517 1.00 87.38 169 GLU A C 1
ATOM 1290 O O . GLU A 1 169 ? 5.264 20.833 4.942 1.00 87.38 169 GLU A O 1
ATOM 1295 N N . LYS A 1 170 ? 3.481 22.191 4.862 1.00 89.56 170 LYS A N 1
ATOM 1296 C CA . LYS A 1 170 ? 3.193 21.986 3.438 1.00 89.56 170 LYS A CA 1
ATOM 1297 C C . LYS A 1 170 ? 4.382 22.334 2.548 1.00 89.56 170 LYS A C 1
ATOM 1299 O O . LYS A 1 170 ? 4.666 21.597 1.602 1.00 89.56 170 LYS A O 1
ATOM 1304 N N . GLU A 1 171 ? 5.074 23.435 2.828 1.00 89.88 171 GLU A N 1
ATOM 1305 C CA . GLU A 1 171 ? 6.226 23.860 2.030 1.00 89.88 171 GLU A CA 1
ATOM 1306 C C . GLU A 1 171 ? 7.447 22.954 2.260 1.00 89.88 171 GLU A C 1
ATOM 1308 O O . GLU A 1 171 ? 8.147 22.614 1.307 1.00 89.88 171 GLU A O 1
ATOM 1313 N N . GLN A 1 172 ? 7.658 22.461 3.487 1.00 86.69 172 GLN A N 1
ATOM 1314 C CA . GLN A 1 172 ? 8.689 21.450 3.767 1.00 86.69 172 GLN A CA 1
ATOM 1315 C C . GLN A 1 172 ? 8.420 20.134 3.025 1.00 86.69 172 GLN A C 1
ATOM 1317 O O . GLN A 1 172 ? 9.328 19.560 2.416 1.00 86.69 172 GLN A O 1
ATOM 1322 N N . LEU A 1 173 ? 7.166 19.672 3.034 1.00 84.75 173 LEU A N 1
ATOM 1323 C CA . LEU A 1 173 ? 6.744 18.477 2.303 1.00 84.75 173 LEU A CA 1
ATOM 1324 C C . LEU A 1 173 ? 6.922 18.658 0.792 1.00 84.75 173 LEU A C 1
ATOM 1326 O O . LEU A 1 173 ? 7.472 17.776 0.131 1.00 84.75 173 LEU A O 1
ATOM 1330 N N . ARG A 1 174 ? 6.541 19.823 0.253 1.00 84.75 174 ARG A N 1
ATOM 1331 C CA . ARG A 1 174 ? 6.779 20.181 -1.152 1.00 84.75 174 ARG A CA 1
ATOM 1332 C C . ARG A 1 174 ? 8.265 20.127 -1.501 1.00 84.75 174 ARG A C 1
ATOM 1334 O O . ARG A 1 174 ? 8.621 19.476 -2.477 1.00 84.75 174 ARG A O 1
ATOM 1341 N N . ALA A 1 175 ? 9.127 20.765 -0.710 1.00 84.38 175 ALA A N 1
ATOM 1342 C CA . ALA A 1 175 ? 10.566 20.800 -0.964 1.00 84.38 175 ALA A CA 1
ATOM 1343 C C . ALA A 1 175 ? 11.183 19.393 -0.976 1.00 84.38 175 ALA A C 1
ATOM 1345 O O . ALA A 1 175 ? 11.966 19.057 -1.866 1.00 84.38 175 ALA A O 1
ATOM 1346 N N . ARG A 1 176 ? 10.781 18.536 -0.031 1.00 78.38 176 ARG A N 1
ATOM 1347 C CA . ARG A 1 176 ? 11.223 17.138 0.028 1.00 78.38 176 ARG A CA 1
ATOM 1348 C C . ARG A 1 176 ? 10.777 16.342 -1.200 1.00 78.38 176 ARG A C 1
ATOM 1350 O O . ARG A 1 176 ? 11.577 15.596 -1.759 1.00 78.38 176 ARG A O 1
ATOM 1357 N N . ILE A 1 177 ? 9.525 16.506 -1.626 1.00 78.25 177 ILE A N 1
ATOM 1358 C CA . ILE A 1 177 ? 8.983 15.849 -2.822 1.00 78.25 177 ILE A CA 1
ATOM 1359 C C . ILE A 1 177 ? 9.743 16.299 -4.078 1.00 78.25 177 ILE A C 1
ATOM 1361 O O . ILE A 1 177 ? 10.142 15.453 -4.879 1.00 78.25 177 ILE A O 1
ATOM 1365 N N . THR A 1 178 ? 9.996 17.603 -4.228 1.00 80.50 178 THR A N 1
ATOM 1366 C CA . THR A 1 178 ? 10.758 18.152 -5.358 1.00 80.50 178 THR A CA 1
ATOM 1367 C C . THR A 1 178 ? 12.182 17.598 -5.388 1.00 80.50 178 THR A C 1
ATOM 1369 O O . THR A 1 178 ? 12.605 17.088 -6.422 1.00 80.50 178 THR A O 1
ATOM 1372 N N . ALA A 1 179 ? 12.880 17.564 -4.249 1.00 75.38 179 ALA A N 1
ATOM 1373 C CA . ALA A 1 179 ? 14.235 17.013 -4.155 1.00 75.38 179 ALA A CA 1
ATOM 1374 C C . ALA A 1 179 ? 14.302 15.530 -4.565 1.00 75.38 179 ALA A C 1
ATOM 1376 O O . ALA A 1 179 ? 15.223 15.101 -5.262 1.00 75.38 179 ALA A O 1
ATOM 1377 N N . VAL A 1 180 ? 13.299 14.735 -4.179 1.00 65.94 180 VAL A N 1
ATOM 1378 C CA . VAL A 1 180 ? 13.201 13.332 -4.606 1.00 65.94 180 VAL A CA 1
ATOM 1379 C C . VAL A 1 180 ? 12.834 13.226 -6.090 1.00 65.94 180 VAL A C 1
ATOM 1381 O O . VAL A 1 180 ? 13.288 12.300 -6.759 1.00 65.94 180 VAL A O 1
ATOM 1384 N N . SER A 1 181 ? 12.045 14.159 -6.637 1.00 61.94 181 SER A N 1
ATOM 1385 C CA . SER A 1 181 ? 11.718 14.182 -8.069 1.00 61.94 181 SER A CA 1
ATOM 1386 C C . SER A 1 181 ? 12.901 14.567 -8.962 1.00 61.94 181 SER A C 1
ATOM 1388 O O . SER A 1 181 ? 13.061 13.965 -10.019 1.00 61.94 181 SER A O 1
ATOM 1390 N N . GLU A 1 182 ? 13.776 15.475 -8.525 1.00 59.56 182 GLU A N 1
ATOM 1391 C CA . GLU A 1 182 ? 14.962 15.908 -9.281 1.00 59.56 182 GLU A CA 1
ATOM 1392 C C . GLU A 1 182 ? 15.973 14.765 -9.462 1.00 59.56 182 GLU A C 1
ATOM 1394 O O . GLU A 1 182 ? 16.550 14.591 -10.533 1.00 59.56 182 GLU A O 1
ATOM 1399 N N . MET A 1 183 ? 16.114 13.895 -8.458 1.00 55.31 183 MET A N 1
ATOM 1400 C CA . MET A 1 183 ? 16.952 12.694 -8.557 1.00 55.31 183 MET A CA 1
ATOM 1401 C C . MET A 1 183 ? 16.383 11.622 -9.506 1.00 55.31 183 MET A C 1
ATOM 1403 O O . MET A 1 183 ? 17.096 10.682 -9.858 1.00 55.31 183 MET A O 1
ATOM 1407 N N . ARG A 1 184 ? 15.116 11.744 -9.934 1.00 51.69 184 ARG A N 1
ATOM 1408 C CA . ARG A 1 184 ? 14.481 10.833 -10.907 1.00 51.69 184 ARG A CA 1
ATOM 1409 C C . ARG A 1 184 ? 14.669 11.277 -12.359 1.00 51.69 184 ARG A C 1
ATOM 1411 O O . ARG A 1 184 ? 14.561 10.426 -13.237 1.00 51.69 184 ARG A O 1
ATOM 1418 N N . ASP A 1 185 ? 14.961 12.556 -12.604 1.00 48.59 185 ASP A N 1
ATOM 1419 C CA . ASP A 1 185 ? 15.081 13.158 -13.946 1.00 48.59 185 ASP A CA 1
ATOM 1420 C C . ASP A 1 185 ? 16.535 13.225 -14.464 1.00 48.59 185 ASP A C 1
ATOM 1422 O O . ASP A 1 185 ? 16.844 13.831 -15.482 1.00 48.59 185 ASP A O 1
ATOM 1426 N N . LEU A 1 186 ? 17.468 12.549 -13.789 1.00 47.44 186 LEU A N 1
ATOM 1427 C CA . LEU A 1 186 ? 18.878 12.431 -14.200 1.00 47.44 186 LEU A CA 1
ATOM 1428 C C . LEU A 1 186 ? 19.125 11.329 -15.255 1.00 47.44 186 LEU A C 1
ATOM 1430 O O . LEU A 1 186 ? 20.257 10.892 -15.461 1.00 47.44 186 LEU A O 1
ATOM 1434 N N . GLY A 1 187 ? 18.065 10.861 -15.922 1.00 53.62 187 GLY A N 1
ATOM 1435 C CA . GLY A 1 187 ? 18.107 9.795 -16.927 1.00 53.62 187 GLY A CA 1
ATOM 1436 C C . GLY A 1 187 ? 18.436 10.238 -18.358 1.00 53.62 187 GLY A C 1
ATOM 1437 O O . GLY A 1 187 ? 18.656 9.368 -19.202 1.00 53.62 187 GLY A O 1
ATOM 1438 N N . GLU A 1 188 ? 18.501 11.543 -18.647 1.00 50.28 188 GLU A N 1
ATOM 1439 C CA . GLU A 1 188 ? 18.926 12.061 -19.956 1.00 50.28 188 GLU A CA 1
ATOM 1440 C C . GLU A 1 188 ? 20.113 13.038 -19.834 1.00 50.28 188 GLU A C 1
ATOM 1442 O O . GLU A 1 188 ? 20.024 14.038 -19.122 1.00 50.28 188 GLU A O 1
ATOM 1447 N N . PRO A 1 189 ? 21.239 12.801 -20.537 1.00 46.53 189 PRO A N 1
ATOM 1448 C CA . PRO A 1 189 ? 22.270 13.817 -20.703 1.00 46.53 189 PRO A CA 1
ATOM 1449 C C . PRO A 1 189 ? 21.785 14.933 -21.643 1.00 46.53 189 PRO A C 1
ATOM 1451 O O . PRO A 1 189 ? 21.274 14.683 -22.735 1.00 46.53 189 PRO A O 1
ATOM 1454 N N . VAL A 1 190 ? 21.999 16.182 -21.225 1.00 48.81 190 VAL A N 1
ATOM 1455 C CA . VAL A 1 190 ? 21.671 17.389 -21.991 1.00 48.81 190 VAL A CA 1
ATOM 1456 C C . VAL A 1 190 ? 22.618 17.542 -23.197 1.00 48.81 190 VAL A C 1
ATOM 1458 O O . VAL A 1 190 ? 23.827 17.708 -23.052 1.00 48.81 190 VAL A O 1
ATOM 1461 N N . THR A 1 191 ? 22.000 17.563 -24.384 1.00 47.66 191 THR A N 1
ATOM 1462 C CA . THR A 1 191 ? 22.476 17.891 -25.748 1.00 47.66 191 THR A CA 1
ATOM 1463 C C . THR A 1 191 ? 22.958 16.768 -26.676 1.00 47.66 191 THR A C 1
ATOM 1465 O O . THR A 1 191 ? 23.813 15.941 -26.372 1.00 47.66 191 THR A O 1
ATOM 1468 N N . VAL A 1 192 ? 22.398 16.822 -27.888 1.00 50.19 192 VAL A N 1
ATOM 1469 C CA . VAL A 1 192 ? 22.869 16.155 -29.102 1.00 50.19 192 VAL A CA 1
ATOM 1470 C C . VAL A 1 192 ? 24.168 16.835 -29.535 1.00 50.19 192 VAL A C 1
ATOM 1472 O O . VAL A 1 192 ? 24.151 18.006 -29.908 1.00 50.19 192 VAL A O 1
ATOM 1475 N N . THR A 1 193 ? 25.288 16.116 -29.518 1.00 47.34 193 THR A N 1
ATOM 1476 C CA . THR A 1 193 ? 26.471 16.516 -30.285 1.00 47.34 193 THR A CA 1
ATOM 1477 C C . THR A 1 193 ? 26.318 16.016 -31.717 1.00 47.34 193 THR A C 1
ATOM 1479 O O . THR A 1 193 ? 26.149 14.822 -31.967 1.00 47.34 193 THR A O 1
ATOM 1482 N N . ASP A 1 194 ? 26.328 16.951 -32.664 1.00 48.16 194 ASP A N 1
ATOM 1483 C CA . ASP A 1 194 ? 26.292 16.660 -34.095 1.00 48.16 194 ASP A CA 1
ATOM 1484 C C . ASP A 1 194 ? 27.608 15.980 -34.515 1.00 48.16 194 ASP A C 1
ATOM 1486 O O . ASP A 1 194 ? 28.690 16.558 -34.387 1.00 48.16 194 ASP A O 1
ATOM 1490 N N . VAL A 1 195 ? 27.531 14.736 -34.997 1.00 52.09 195 VAL A N 1
ATOM 1491 C CA . VAL A 1 195 ? 28.667 14.039 -35.616 1.00 52.09 195 VAL A CA 1
ATOM 1492 C C . VAL A 1 195 ? 28.553 14.231 -37.122 1.00 52.09 195 VAL A C 1
ATOM 1494 O O . VAL A 1 195 ? 28.093 13.356 -37.858 1.00 52.09 195 VAL A O 1
ATOM 1497 N N . SER A 1 196 ? 29.008 15.389 -37.594 1.00 51.84 196 SER A N 1
ATOM 1498 C CA . SER A 1 196 ? 29.333 15.559 -39.006 1.00 51.84 196 SER A CA 1
ATOM 1499 C C . SER A 1 196 ? 30.690 14.903 -39.283 1.00 51.84 196 SER A C 1
ATOM 1501 O O . SER A 1 196 ? 31.734 15.383 -38.855 1.00 51.84 196 SER A O 1
ATOM 1503 N N . SER A 1 197 ? 30.666 13.739 -39.935 1.00 45.53 197 SER A N 1
ATOM 1504 C CA . SER A 1 197 ? 31.670 13.279 -40.912 1.00 45.53 197 SER A CA 1
ATOM 1505 C C . SER A 1 197 ? 31.480 11.784 -41.165 1.00 45.53 197 SER A C 1
ATOM 1507 O O . SER A 1 197 ? 32.063 10.923 -40.506 1.00 45.53 197 SER A O 1
ATOM 1509 N N . TYR A 1 198 ? 30.647 11.464 -42.149 1.00 44.50 198 TYR A N 1
ATOM 1510 C CA . TYR A 1 198 ? 30.686 10.165 -42.805 1.00 44.50 198 TYR A CA 1
ATOM 1511 C C . TYR A 1 198 ? 30.492 10.391 -44.295 1.00 44.50 198 TYR A C 1
ATOM 1513 O O . TYR A 1 198 ? 29.361 10.361 -44.743 1.00 44.50 198 TYR A O 1
ATOM 1521 N N . TYR A 1 199 ? 31.575 10.678 -45.027 1.00 49.16 199 TYR A N 1
ATOM 1522 C CA . TYR A 1 199 ? 31.748 10.337 -46.448 1.00 49.16 199 TYR A CA 1
ATOM 1523 C C . TYR A 1 199 ? 33.198 10.595 -46.888 1.00 49.16 199 TYR A C 1
ATOM 1525 O O . TYR A 1 199 ? 33.514 11.667 -47.386 1.00 49.16 199 TYR A O 1
ATOM 1533 N N . THR A 1 200 ? 34.058 9.584 -46.775 1.00 50.03 200 THR A N 1
ATOM 1534 C CA . THR A 1 200 ? 35.107 9.276 -47.766 1.00 50.03 200 THR A CA 1
ATOM 1535 C C . THR A 1 200 ? 35.263 7.750 -47.731 1.00 50.03 200 THR A C 1
ATOM 1537 O O . THR A 1 200 ? 35.816 7.165 -46.814 1.00 50.03 200 THR A O 1
ATOM 1540 N N . GLY A 1 201 ? 34.528 7.012 -48.553 1.00 46.91 201 GLY A N 1
ATOM 1541 C CA . GLY A 1 201 ? 34.897 6.838 -49.949 1.00 46.91 201 GLY A CA 1
ATOM 1542 C C . GLY A 1 201 ? 35.611 5.495 -50.081 1.00 46.91 201 GLY A C 1
ATOM 1543 O O . GLY A 1 201 ? 36.814 5.398 -49.866 1.00 46.91 201 GLY A O 1
ATOM 1544 N N . PHE A 1 202 ? 34.828 4.462 -50.399 1.00 51.34 202 PHE A N 1
ATOM 1545 C CA . PHE A 1 202 ? 35.294 3.208 -50.982 1.00 51.34 202 PHE A CA 1
ATOM 1546 C C . PHE A 1 202 ? 36.420 3.467 -51.990 1.00 51.34 202 PHE A C 1
ATOM 1548 O O . PHE A 1 202 ? 36.208 4.206 -52.945 1.00 51.34 202 PHE A O 1
ATOM 1555 N N . ASN A 1 203 ? 37.561 2.798 -51.842 1.00 45.78 203 ASN A N 1
ATOM 1556 C CA . ASN A 1 203 ? 38.463 2.561 -52.963 1.00 45.78 203 ASN A CA 1
ATOM 1557 C C . ASN A 1 203 ? 38.889 1.093 -52.952 1.00 45.78 203 ASN A C 1
ATOM 1559 O O . ASN A 1 203 ? 39.799 0.682 -52.239 1.00 45.78 203 ASN A O 1
ATOM 1563 N N . TYR A 1 204 ? 38.185 0.307 -53.767 1.00 49.31 204 TYR A N 1
ATOM 1564 C CA . TYR A 1 204 ? 38.766 -0.853 -54.428 1.00 49.31 204 TYR A CA 1
ATOM 1565 C C . TYR A 1 204 ? 39.850 -0.346 -55.379 1.00 49.31 204 TYR A C 1
ATOM 1567 O O . TYR A 1 204 ? 39.499 0.331 -56.334 1.00 49.31 204 TYR A O 1
ATOM 1575 N N . PHE A 1 205 ? 41.114 -0.714 -55.180 1.00 45.06 205 PHE A N 1
ATOM 1576 C CA . PHE A 1 205 ? 42.055 -0.88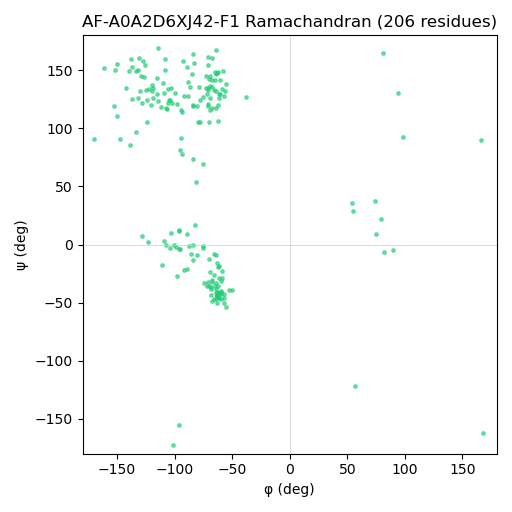0 -56.291 1.00 45.06 205 PHE A CA 1
ATOM 1577 C C . PHE A 1 205 ? 43.099 -1.945 -55.940 1.00 45.06 205 PHE A C 1
ATOM 1579 O O . PHE A 1 205 ? 43.949 -1.756 -55.076 1.00 45.06 205 PHE A O 1
ATOM 1586 N N . ASN A 1 206 ? 42.988 -3.076 -56.640 1.00 41.97 206 ASN A N 1
ATOM 1587 C CA . ASN A 1 206 ? 44.067 -4.026 -56.894 1.00 41.97 206 ASN A CA 1
ATOM 1588 C C . ASN A 1 206 ? 45.250 -3.311 -57.554 1.00 41.97 206 ASN A C 1
ATOM 1590 O O . ASN A 1 206 ? 45.003 -2.603 -58.523 1.00 41.97 206 ASN A O 1
ATOM 1594 N N . TYR A 1 207 ? 46.483 -3.622 -57.145 1.00 44.75 207 TYR A N 1
ATOM 1595 C CA . TYR A 1 207 ? 47.618 -3.853 -58.050 1.00 44.75 207 TYR A CA 1
ATOM 1596 C C . TYR A 1 207 ? 48.617 -4.807 -57.372 1.00 44.75 207 TYR A C 1
ATOM 1598 O O . TYR A 1 207 ? 49.115 -4.486 -56.300 1.00 44.75 207 TYR A O 1
ATOM 1606 N N . LEU A 1 208 ? 48.819 -5.954 -58.039 1.00 42.03 208 LEU A N 1
ATOM 1607 C CA . LEU A 1 208 ? 49.980 -6.866 -58.084 1.00 42.03 208 LEU A CA 1
ATOM 1608 C C . LEU A 1 208 ? 50.764 -7.152 -56.792 1.00 42.03 208 LEU A C 1
ATOM 1610 O O . LEU A 1 208 ? 51.538 -6.281 -56.345 1.00 42.03 208 LEU A O 1
#